Protein AF-X1JRL5-F1 (afdb_monomer_lite)

pLDDT: mean 86.14, std 8.58, range [45.34, 95.75]

Sequence (185 aa):
MMKELGIQGRIKHKYITTTNSKHNNKIYSNLVKDKEPTGINQIWCSDITYIRILNGFVYLSAIIDIYSRKIVGYAIGKTLSPKEIYQSLGKGKTWFFKWLKRYKLDGEDWANNHSCKPYKSPKRIDKIMEQTVIETRKYLEKKLYSQIGALAISYDLNKQGIISPPISTINKILRRNNLMHKRTK

Radius of gyration: 34.03 Å; chains: 1; bounding box: 88×36×94 Å

Organism: NCBI:txid412755

Foldseek 3Di:
DCVVVVHDDDDDDDDDPPDDPPDPDDDDDPPCPPPDDPDWPPDKDWDWDWDADPVGIKIKIFIATPVVRDTPDIDIGPDPDCVRVCVVVVHDPVVVVVLVVLCVPVPPCSPPDDDPDPPDDPPDDDPVLLVLLVVLLVVQVVDPPGDRALVSSCVVCVVVVHHRDDSVVSVVSCVVVVVDDDPDD

InterPro domains:
  IPR001584 Integrase, catalytic core [PF00665] (40-89)
  IPR009057 Homedomain-like superfamily [SSF46689] (69-177)
  IPR012337 Ribonuclease H-like superfamily [SSF53098] (35-94)
  IPR036397 Ribonuclease H superfamily [G3DSA:3.30.420.10] (34-116)
  IPR050900 Transposase IS3/IS150/IS904 [PTHR46889] (1-89)

Secondary structure (DSSP, 8-state):
-TTTTT---------------S--SPPPP-TTTT----STTS-EEEEEEEEEETTEEEEEEEEEETTT--EEEEEEESSS-THHHHHHTT--HHHHHHHHHHHHHHGGGGGSPPP-S-S--TTPPPHHHHHHHHHHHHHHHHSTT---SHHHHHHHHHHTT--PPPHHHHHHHHHHTT-PPPPP-

Structure (mmCIF, N/CA/C/O backbone):
data_AF-X1JRL5-F1
#
_entry.id   AF-X1JRL5-F1
#
loop_
_atom_site.group_PDB
_atom_site.id
_atom_site.type_symbol
_atom_site.label_atom_id
_atom_site.label_alt_id
_atom_site.label_comp_id
_atom_site.label_asym_id
_atom_site.label_entity_id
_atom_site.label_seq_id
_atom_site.pdbx_PDB_ins_code
_atom_site.Cartn_x
_atom_site.Cartn_y
_atom_site.Cartn_z
_atom_site.occupancy
_atom_site.B_iso_or_equiv
_atom_site.auth_seq_id
_atom_site.auth_comp_id
_atom_site.auth_asym_id
_atom_site.auth_atom_id
_atom_site.pdbx_PDB_model_num
ATOM 1 N N . MET A 1 1 ? 50.252 -10.340 -52.888 1.00 57.25 1 MET A N 1
ATOM 2 C CA . MET A 1 1 ? 51.036 -10.509 -51.640 1.00 57.25 1 MET A CA 1
ATOM 3 C C . MET A 1 1 ? 50.210 -10.927 -50.409 1.00 57.25 1 MET A C 1
ATOM 5 O O . MET A 1 1 ? 50.270 -12.096 -50.076 1.00 57.25 1 MET A O 1
ATOM 9 N N . MET A 1 2 ? 49.394 -10.090 -49.735 1.00 66.50 2 MET A N 1
ATOM 10 C CA . MET A 1 2 ? 48.675 -10.537 -48.503 1.00 66.50 2 MET A CA 1
ATOM 11 C C . MET A 1 2 ? 47.591 -11.613 -48.738 1.00 66.50 2 MET A C 1
ATOM 13 O O . MET A 1 2 ? 47.443 -12.527 -47.933 1.00 66.50 2 MET A O 1
ATOM 17 N N . LYS A 1 3 ? 46.861 -11.530 -49.860 1.00 64.62 3 LYS A N 1
ATOM 18 C CA . LYS A 1 3 ? 45.803 -12.488 -50.235 1.00 64.62 3 LYS A CA 1
ATOM 19 C C . LYS A 1 3 ? 46.360 -13.842 -50.709 1.00 64.62 3 LYS A C 1
ATOM 21 O O . LYS A 1 3 ? 45.729 -14.862 -50.485 1.00 64.62 3 LYS A O 1
ATOM 26 N N . GLU A 1 4 ? 47.548 -13.841 -51.318 1.00 74.31 4 GLU A N 1
ATOM 27 C CA . GLU A 1 4 ? 48.271 -15.049 -51.762 1.00 74.31 4 GLU A CA 1
ATOM 28 C C . GLU A 1 4 ? 48.954 -15.783 -50.604 1.00 74.31 4 GLU A C 1
ATOM 30 O O . GLU A 1 4 ? 49.074 -16.999 -50.641 1.00 74.31 4 GLU A O 1
ATOM 35 N N . LEU A 1 5 ? 49.355 -15.060 -49.552 1.00 77.62 5 LEU A N 1
ATOM 36 C CA . LEU A 1 5 ? 49.945 -15.631 -48.336 1.00 77.62 5 LEU A CA 1
ATOM 37 C C . LEU A 1 5 ? 48.893 -16.158 -47.336 1.00 77.62 5 LEU A C 1
ATOM 39 O O . LEU A 1 5 ? 49.255 -16.606 -46.253 1.00 77.62 5 LEU A O 1
ATOM 43 N N . GLY A 1 6 ? 47.594 -16.078 -47.659 1.00 80.12 6 GLY A N 1
ATOM 44 C CA . GLY A 1 6 ? 46.505 -16.560 -46.796 1.00 80.12 6 GLY A CA 1
ATOM 45 C C . GLY A 1 6 ? 46.289 -15.754 -45.506 1.00 80.12 6 GLY A C 1
ATOM 46 O O . GLY A 1 6 ? 45.623 -16.229 -44.588 1.00 80.12 6 GLY A O 1
ATOM 47 N N . ILE A 1 7 ? 46.837 -14.538 -45.406 1.00 79.94 7 ILE A N 1
ATOM 48 C CA . ILE A 1 7 ? 46.806 -13.738 -44.174 1.00 79.94 7 ILE A CA 1
ATOM 49 C C . ILE A 1 7 ? 45.595 -12.795 -44.202 1.00 79.94 7 ILE A C 1
ATOM 51 O O . ILE A 1 7 ? 45.516 -11.891 -45.033 1.00 79.94 7 ILE A O 1
ATOM 55 N N . GLN A 1 8 ? 44.657 -12.975 -43.266 1.00 79.00 8 GLN A N 1
ATOM 56 C CA . GLN A 1 8 ? 43.536 -12.054 -43.036 1.00 79.00 8 GLN A CA 1
ATOM 57 C C . GLN A 1 8 ? 43.759 -11.193 -41.788 1.00 79.00 8 GLN A C 1
ATOM 59 O O . GLN A 1 8 ? 44.153 -11.678 -40.727 1.00 79.00 8 GLN A O 1
ATOM 64 N N . GLY A 1 9 ? 43.445 -9.901 -41.902 1.00 74.88 9 GLY A N 1
ATOM 65 C CA . GLY A 1 9 ? 43.431 -8.981 -40.770 1.00 74.88 9 GLY A CA 1
ATOM 66 C C . GLY A 1 9 ? 42.307 -9.330 -39.795 1.00 74.88 9 GLY A C 1
ATOM 67 O O . GLY A 1 9 ? 41.128 -9.233 -40.133 1.00 74.88 9 GLY A O 1
ATOM 68 N N . ARG A 1 10 ? 42.656 -9.720 -38.567 1.00 77.94 10 ARG A N 1
ATOM 69 C CA . ARG A 1 10 ? 41.678 -9.982 -37.505 1.00 77.94 10 ARG A CA 1
ATOM 70 C C . ARG A 1 10 ? 41.354 -8.684 -36.772 1.00 77.94 10 ARG A C 1
ATOM 72 O O . ARG A 1 10 ? 42.156 -8.198 -35.977 1.00 77.94 10 ARG A O 1
ATOM 79 N N . ILE A 1 11 ? 40.161 -8.141 -37.000 1.00 78.19 11 ILE A N 1
ATOM 80 C CA . ILE A 1 11 ? 39.657 -6.996 -36.233 1.00 78.19 11 ILE A CA 1
ATOM 81 C C . ILE A 1 11 ? 39.338 -7.483 -34.812 1.00 78.19 11 ILE A C 1
ATOM 83 O O . ILE A 1 11 ? 38.435 -8.292 -34.603 1.00 78.19 11 ILE A O 1
ATOM 87 N N . LYS A 1 12 ? 40.089 -7.012 -33.809 1.00 73.94 12 LYS A N 1
ATOM 88 C CA . LYS A 1 12 ? 39.723 -7.209 -32.399 1.00 73.94 12 LYS A CA 1
ATOM 89 C C . LYS A 1 12 ? 38.638 -6.199 -32.030 1.00 73.94 12 LYS A C 1
ATOM 91 O O . LYS A 1 12 ? 38.926 -5.019 -31.849 1.00 73.94 12 LYS A O 1
ATOM 96 N N . HIS A 1 13 ? 37.401 -6.662 -31.873 1.00 73.00 13 HIS A N 1
ATOM 97 C CA . HIS A 1 13 ? 36.353 -5.850 -31.261 1.00 73.00 13 HIS A CA 1
ATOM 98 C C . HIS A 1 13 ? 36.663 -5.655 -29.772 1.00 73.00 13 HIS A C 1
ATOM 100 O O . HIS A 1 13 ? 36.783 -6.620 -29.016 1.00 73.00 13 HIS A O 1
ATOM 106 N N . LYS A 1 14 ? 36.811 -4.398 -29.346 1.00 71.50 14 LYS A N 1
ATOM 107 C CA . LYS A 1 14 ? 36.903 -4.049 -27.929 1.00 71.50 14 LYS A CA 1
ATOM 108 C C . LYS A 1 14 ? 35.486 -4.025 -27.361 1.00 71.50 14 LYS A C 1
ATOM 110 O O . LYS A 1 14 ? 34.715 -3.123 -27.673 1.00 71.50 14 LYS A O 1
ATOM 115 N N . TYR A 1 15 ? 35.143 -5.015 -26.546 1.00 71.38 15 TYR A N 1
ATOM 116 C CA . TYR A 1 15 ? 33.883 -5.005 -25.811 1.00 71.38 15 TYR A CA 1
ATOM 117 C C . TYR A 1 15 ? 33.941 -3.923 -24.730 1.00 71.38 15 TYR A C 1
ATOM 119 O O . TYR A 1 15 ? 34.884 -3.869 -23.939 1.00 71.38 15 TYR A O 1
ATOM 127 N N . ILE A 1 16 ? 32.948 -3.035 -24.721 1.00 73.12 16 ILE A N 1
ATOM 128 C CA . ILE A 1 16 ? 32.766 -2.058 -23.649 1.00 73.12 16 ILE A CA 1
ATOM 129 C C . ILE A 1 16 ? 31.996 -2.765 -22.539 1.00 73.12 16 ILE A C 1
ATOM 131 O O . ILE A 1 16 ? 30.853 -3.172 -22.738 1.00 73.12 16 ILE A O 1
ATOM 135 N N . THR A 1 17 ? 32.614 -2.914 -21.370 1.00 69.31 17 THR A N 1
ATOM 136 C CA . THR A 1 17 ? 31.925 -3.424 -20.184 1.00 69.31 17 THR A CA 1
ATOM 137 C C . THR A 1 17 ? 30.957 -2.355 -19.688 1.00 69.31 17 THR A C 1
ATOM 139 O O . THR A 1 17 ? 31.354 -1.407 -19.017 1.00 69.31 17 THR A O 1
ATOM 142 N N . THR A 1 18 ? 29.681 -2.491 -20.035 1.00 66.50 18 THR A N 1
ATOM 143 C CA . THR A 1 18 ? 28.613 -1.578 -19.597 1.00 66.50 18 THR A CA 1
ATOM 144 C C . THR A 1 18 ? 28.177 -1.821 -18.150 1.00 66.50 18 THR A C 1
ATOM 146 O O . THR A 1 18 ? 27.526 -0.968 -17.552 1.00 66.50 18 THR A O 1
ATOM 149 N N . THR A 1 19 ? 28.537 -2.969 -17.570 1.00 66.88 19 THR A N 1
ATOM 150 C CA . THR A 1 19 ? 28.071 -3.402 -16.247 1.00 66.88 19 THR A CA 1
ATOM 151 C C . THR A 1 19 ? 29.142 -3.182 -15.185 1.00 66.88 19 THR A C 1
ATOM 153 O O . THR A 1 19 ? 30.155 -3.879 -15.156 1.00 66.88 19 THR A O 1
ATOM 156 N N . ASN A 1 20 ? 28.902 -2.246 -14.263 1.00 75.12 20 ASN A N 1
ATOM 157 C CA . ASN A 1 20 ? 29.712 -2.114 -13.054 1.00 75.12 20 ASN A CA 1
ATOM 158 C C . ASN A 1 20 ? 29.176 -3.053 -11.961 1.00 75.12 20 ASN A C 1
ATOM 160 O O . ASN A 1 20 ? 28.302 -2.672 -11.188 1.00 75.12 20 ASN A O 1
ATOM 164 N N . SER A 1 21 ? 29.703 -4.276 -11.896 1.00 74.38 21 SER A N 1
ATOM 165 C CA . SER A 1 21 ? 29.361 -5.256 -10.855 1.00 74.38 21 SER A CA 1
ATOM 166 C C . SER A 1 21 ? 29.964 -4.930 -9.480 1.00 74.38 21 SER A C 1
ATOM 168 O O . SER A 1 21 ? 29.502 -5.455 -8.471 1.00 74.38 21 SER A O 1
ATOM 170 N N . LYS A 1 22 ? 30.960 -4.035 -9.410 1.00 79.81 22 LYS A N 1
ATOM 171 C CA . LYS A 1 22 ? 31.576 -3.549 -8.165 1.00 79.81 22 LYS A CA 1
ATOM 172 C C . LYS A 1 22 ? 30.916 -2.241 -7.715 1.00 79.81 22 LYS A C 1
ATOM 174 O O . LYS A 1 22 ? 31.563 -1.198 -7.637 1.00 79.81 22 LYS A O 1
ATOM 179 N N . HIS A 1 23 ? 29.616 -2.284 -7.438 1.00 84.31 23 HIS A N 1
ATOM 180 C CA . HIS A 1 23 ? 28.874 -1.143 -6.897 1.00 84.31 23 HIS A CA 1
ATOM 181 C C . HIS A 1 23 ? 28.425 -1.398 -5.454 1.00 84.31 23 HIS A C 1
ATOM 183 O O . HIS A 1 23 ? 28.144 -2.533 -5.080 1.00 84.31 23 HIS A O 1
ATOM 189 N N . ASN A 1 24 ? 28.248 -0.337 -4.665 1.00 84.75 24 ASN A N 1
ATOM 190 C CA . ASN A 1 24 ? 27.720 -0.445 -3.298 1.00 84.75 24 ASN A CA 1
ATOM 191 C C . ASN A 1 24 ? 26.175 -0.458 -3.236 1.00 84.75 24 ASN A C 1
ATOM 193 O O . ASN A 1 24 ? 25.581 -0.280 -2.176 1.00 84.75 24 ASN A O 1
ATOM 197 N N . ASN A 1 25 ? 25.497 -0.607 -4.382 1.00 81.81 25 ASN A N 1
ATOM 198 C CA . ASN A 1 25 ? 24.038 -0.676 -4.425 1.00 81.81 25 ASN A CA 1
ATOM 199 C C . ASN A 1 25 ? 23.539 -2.037 -3.922 1.00 81.81 25 ASN A C 1
ATOM 201 O O . ASN A 1 25 ? 24.201 -3.059 -4.105 1.00 81.81 25 ASN A O 1
ATOM 205 N N . LYS A 1 26 ? 22.328 -2.050 -3.351 1.00 79.88 26 LYS A N 1
ATOM 206 C CA . LYS A 1 26 ? 21.645 -3.273 -2.912 1.00 79.88 26 LYS A CA 1
ATOM 207 C C . LYS A 1 26 ? 21.527 -4.263 -4.076 1.00 79.88 26 LYS A C 1
ATOM 209 O O . LYS A 1 26 ? 20.925 -3.945 -5.100 1.00 79.88 26 LYS A O 1
ATOM 214 N N . ILE A 1 27 ? 22.083 -5.457 -3.890 1.00 81.25 27 ILE A N 1
ATOM 215 C CA . ILE A 1 27 ? 21.938 -6.580 -4.817 1.00 81.25 27 ILE A CA 1
ATOM 216 C C . ILE A 1 27 ? 20.629 -7.291 -4.468 1.00 81.25 27 ILE A C 1
ATOM 218 O O . ILE A 1 27 ? 20.424 -7.694 -3.324 1.00 81.25 27 ILE A O 1
ATOM 222 N N . TYR A 1 28 ? 19.729 -7.403 -5.441 1.00 79.06 28 TYR A N 1
ATOM 223 C CA . TYR A 1 28 ? 18.463 -8.117 -5.285 1.00 79.06 28 TYR A CA 1
ATOM 224 C C . TYR A 1 28 ? 18.640 -9.574 -5.713 1.00 79.06 28 TYR A C 1
ATOM 226 O O . TYR A 1 28 ? 19.324 -9.854 -6.698 1.00 79.06 28 TYR A O 1
ATOM 234 N N . SER A 1 29 ? 18.032 -10.501 -4.973 1.00 83.00 29 SER A N 1
ATOM 235 C CA . SER A 1 29 ? 18.004 -11.911 -5.354 1.00 83.00 29 SER A CA 1
ATOM 236 C C . SER A 1 29 ? 17.226 -12.090 -6.659 1.00 83.00 29 SER A C 1
ATOM 238 O O . SER A 1 29 ? 16.1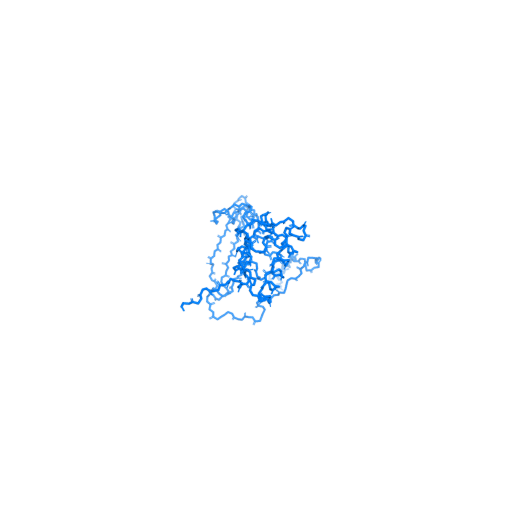86 -11.469 -6.876 1.00 83.00 29 SER A O 1
ATOM 240 N N . ASN A 1 30 ? 17.730 -12.951 -7.545 1.00 85.25 30 ASN A N 1
ATOM 241 C CA . ASN A 1 30 ? 17.003 -13.324 -8.752 1.00 85.25 30 ASN A CA 1
ATOM 242 C C . ASN A 1 30 ? 15.877 -14.306 -8.383 1.00 85.25 30 ASN A C 1
ATOM 244 O O . ASN A 1 30 ? 16.109 -15.509 -8.286 1.00 85.25 30 ASN A O 1
ATOM 248 N N . LEU A 1 31 ? 14.664 -13.782 -8.197 1.00 83.62 31 LEU A N 1
ATOM 249 C CA . LEU A 1 31 ? 13.469 -14.544 -7.800 1.00 83.62 31 LEU A CA 1
ATOM 250 C C . LEU A 1 31 ? 12.977 -15.551 -8.855 1.00 83.62 31 LEU A C 1
ATOM 252 O O . LEU A 1 31 ? 12.091 -16.360 -8.570 1.00 83.62 31 LEU A O 1
ATOM 256 N N . VAL A 1 32 ? 13.512 -15.477 -10.074 1.00 87.19 32 VAL A N 1
ATOM 257 C CA . VAL A 1 32 ? 13.125 -16.310 -11.221 1.00 87.19 32 VAL A CA 1
ATOM 258 C C . VAL A 1 32 ? 14.227 -17.273 -11.658 1.00 87.19 32 VAL A C 1
ATOM 260 O O . VAL A 1 32 ? 14.054 -17.970 -12.649 1.00 87.19 32 VAL A O 1
ATOM 263 N N . LYS A 1 33 ? 15.339 -17.361 -10.914 1.00 85.31 33 LYS A N 1
ATOM 264 C CA . LYS A 1 33 ? 16.493 -18.198 -11.280 1.00 85.31 33 LYS A CA 1
ATOM 265 C C . LYS A 1 33 ? 16.132 -19.674 -11.498 1.00 85.31 33 LYS A C 1
ATOM 267 O O . LYS A 1 33 ? 16.597 -20.255 -12.468 1.00 85.31 33 LYS A O 1
ATOM 272 N N . ASP A 1 34 ? 15.294 -20.230 -10.625 1.00 88.25 34 ASP A N 1
ATOM 273 C CA . ASP A 1 34 ? 14.937 -21.656 -10.617 1.00 88.25 34 ASP A CA 1
ATOM 274 C C . ASP A 1 34 ? 13.476 -21.892 -11.051 1.00 88.25 34 ASP A C 1
ATOM 276 O O . ASP A 1 34 ? 12.876 -22.917 -10.735 1.00 88.25 34 ASP A O 1
ATOM 280 N N . LYS A 1 35 ? 12.865 -20.912 -11.733 1.00 86.88 35 LYS A N 1
ATOM 281 C CA . LYS A 1 35 ? 11.472 -20.983 -12.193 1.00 86.88 35 LYS A CA 1
ATOM 282 C C . LYS A 1 35 ? 11.435 -21.111 -13.710 1.00 86.88 35 LYS A C 1
ATOM 284 O O . LYS A 1 35 ? 11.780 -20.168 -14.417 1.00 86.88 35 LYS A O 1
ATOM 289 N N . GLU A 1 36 ? 10.943 -22.242 -14.201 1.00 89.38 36 GLU A N 1
ATOM 290 C CA . GLU A 1 36 ? 10.622 -22.407 -15.617 1.00 89.38 36 GLU A CA 1
ATOM 291 C C . GLU A 1 36 ? 9.164 -21.999 -15.873 1.00 89.38 36 GLU A C 1
ATOM 293 O O . GLU A 1 36 ? 8.256 -22.513 -15.211 1.00 89.38 36 GLU A O 1
ATOM 298 N N . PRO A 1 37 ? 8.903 -21.056 -16.795 1.00 90.25 37 PRO A N 1
ATOM 299 C CA . PRO A 1 37 ? 7.539 -20.693 -17.135 1.00 90.25 37 PRO A CA 1
ATOM 300 C C . PRO A 1 37 ? 6.869 -21.837 -17.901 1.00 90.25 37 PRO A C 1
ATOM 302 O O . PRO A 1 37 ? 7.386 -22.326 -18.902 1.00 90.25 37 PRO A O 1
ATOM 305 N N . THR A 1 38 ? 5.685 -22.229 -17.446 1.00 95.38 38 THR A N 1
ATOM 306 C CA . THR A 1 38 ? 4.837 -23.277 -18.035 1.00 95.38 38 THR A CA 1
ATOM 307 C C . THR A 1 38 ? 3.748 -22.714 -18.948 1.00 95.38 38 THR A C 1
ATOM 309 O O . THR A 1 38 ? 3.037 -23.470 -19.605 1.00 95.38 38 THR A O 1
ATOM 312 N N . GLY A 1 39 ? 3.597 -21.388 -19.003 1.00 94.62 39 GLY A N 1
ATOM 313 C CA . GLY A 1 39 ? 2.599 -20.731 -19.836 1.00 94.62 39 GLY A CA 1
ATOM 314 C C . GLY A 1 39 ? 2.824 -19.231 -20.000 1.00 94.62 39 GLY A C 1
ATOM 315 O O . GLY A 1 39 ? 3.717 -18.634 -19.396 1.00 94.62 39 GLY A O 1
ATOM 316 N N . ILE A 1 40 ? 1.981 -18.619 -20.834 1.00 94.88 40 ILE A N 1
ATOM 317 C CA . ILE A 1 40 ? 1.996 -17.175 -21.097 1.00 94.88 40 ILE A CA 1
ATOM 318 C C . ILE A 1 40 ? 1.686 -16.366 -19.832 1.00 94.88 40 ILE A C 1
ATOM 320 O O . ILE A 1 40 ? 0.912 -16.801 -18.980 1.00 94.88 40 ILE A O 1
ATOM 324 N N . ASN A 1 41 ? 2.231 -15.151 -19.747 1.00 91.75 41 ASN A N 1
ATOM 325 C CA . ASN A 1 41 ? 1.943 -14.173 -18.689 1.00 91.75 41 ASN A CA 1
ATOM 326 C C . ASN A 1 41 ? 2.358 -14.586 -17.268 1.00 91.75 41 ASN A C 1
ATOM 328 O O . ASN A 1 41 ? 1.813 -14.073 -16.293 1.00 91.75 41 ASN A O 1
ATOM 332 N N . GLN A 1 42 ? 3.333 -15.486 -17.137 1.00 90.38 42 GLN A N 1
ATOM 333 C CA . GLN A 1 42 ? 3.867 -15.896 -15.834 1.00 90.38 42 GLN A CA 1
ATOM 334 C C . GLN A 1 42 ? 5.120 -15.114 -15.439 1.00 90.38 42 GLN A C 1
ATOM 336 O O . GLN A 1 42 ? 5.273 -14.714 -14.286 1.00 90.38 42 GLN A O 1
ATOM 341 N N . ILE A 1 43 ? 6.028 -14.903 -16.394 1.00 91.00 43 ILE A N 1
ATOM 342 C CA . ILE A 1 43 ? 7.298 -14.212 -16.172 1.00 91.00 43 ILE A CA 1
ATOM 343 C C . ILE A 1 43 ? 7.491 -13.198 -17.291 1.00 91.00 43 ILE A C 1
ATOM 345 O O . ILE A 1 43 ? 7.569 -13.554 -18.469 1.00 91.00 43 ILE A O 1
ATOM 349 N N . TRP A 1 44 ? 7.620 -11.933 -16.907 1.00 92.69 44 TRP A N 1
ATOM 350 C CA . TRP A 1 44 ? 7.928 -10.842 -17.820 1.00 92.69 44 TRP A CA 1
ATOM 351 C C . TRP A 1 44 ? 9.340 -10.321 -17.580 1.00 92.69 44 TRP A C 1
ATOM 353 O O . TRP A 1 44 ? 9.782 -10.179 -16.441 1.00 92.69 44 TRP A O 1
ATOM 363 N N . CYS A 1 45 ? 10.036 -10.007 -18.666 1.00 90.56 45 CYS A N 1
ATOM 364 C CA . CYS A 1 45 ? 11.338 -9.360 -18.643 1.00 90.56 45 CYS A CA 1
ATOM 365 C C . CYS A 1 45 ? 11.231 -7.988 -19.303 1.00 90.56 45 CYS A C 1
ATOM 367 O O . CYS A 1 45 ? 10.622 -7.851 -20.363 1.00 90.56 45 CYS A O 1
ATOM 369 N N . SER A 1 46 ? 11.811 -6.972 -18.673 1.00 91.06 46 SER A N 1
ATOM 370 C CA . SER A 1 46 ? 11.936 -5.645 -19.268 1.00 91.06 46 SER A CA 1
ATOM 371 C C . SER A 1 46 ? 13.284 -5.512 -19.962 1.00 91.06 46 SER A C 1
ATOM 373 O O . SER A 1 46 ? 14.310 -5.749 -19.323 1.00 91.06 46 SER A O 1
ATOM 375 N N . ASP A 1 47 ? 13.285 -5.057 -21.209 1.00 89.25 47 ASP A N 1
ATOM 376 C CA . ASP A 1 47 ? 14.500 -4.714 -21.944 1.00 89.25 47 ASP A CA 1
ATOM 377 C C . ASP A 1 47 ? 14.456 -3.257 -22.422 1.00 89.25 47 ASP A C 1
ATOM 379 O O . ASP A 1 47 ? 13.381 -2.713 -22.697 1.00 89.25 47 ASP A O 1
ATOM 383 N N . ILE A 1 48 ? 15.624 -2.615 -22.492 1.00 88.31 48 ILE A N 1
ATOM 384 C CA . ILE A 1 48 ? 15.768 -1.244 -22.993 1.00 88.31 48 ILE A CA 1
ATOM 385 C C . ILE A 1 48 ? 16.836 -1.236 -24.078 1.00 88.31 48 ILE A C 1
ATOM 387 O O . ILE A 1 48 ? 18.006 -1.515 -23.818 1.00 88.31 48 ILE A O 1
ATOM 391 N N . THR A 1 49 ? 16.439 -0.835 -25.282 1.00 90.19 49 THR A N 1
ATOM 392 C CA . THR A 1 49 ? 17.331 -0.722 -26.436 1.00 90.19 49 THR A CA 1
ATOM 393 C C . THR A 1 49 ? 17.250 0.659 -27.082 1.00 90.19 49 THR A C 1
ATOM 395 O O . THR A 1 49 ? 16.354 1.455 -26.798 1.00 90.19 49 THR A O 1
ATOM 398 N N . TYR A 1 50 ? 18.210 0.962 -27.950 1.00 91.44 50 TYR A N 1
ATOM 399 C CA . TYR A 1 50 ? 18.375 2.259 -28.596 1.00 91.44 50 TYR A CA 1
ATOM 400 C C . TYR A 1 50 ? 18.113 2.100 -30.090 1.00 91.44 50 TYR A C 1
ATOM 402 O O . TYR A 1 50 ? 18.803 1.341 -30.770 1.00 91.44 50 TYR A O 1
ATOM 410 N N . ILE A 1 51 ? 17.146 2.841 -30.619 1.00 92.31 51 ILE A N 1
ATOM 411 C CA . ILE A 1 51 ? 16.854 2.882 -32.051 1.00 92.31 51 ILE A CA 1
ATOM 412 C C . ILE A 1 51 ? 17.522 4.123 -32.628 1.00 92.31 51 ILE A C 1
ATOM 414 O O . ILE A 1 51 ? 17.254 5.249 -32.202 1.00 92.31 51 ILE A O 1
ATOM 418 N N . ARG A 1 52 ? 18.405 3.913 -33.603 1.00 92.69 52 ARG A N 1
ATOM 419 C CA . ARG A 1 52 ? 19.091 4.992 -34.314 1.00 92.69 52 ARG A CA 1
ATOM 420 C C . ARG A 1 52 ? 18.127 5.656 -35.290 1.00 92.69 52 ARG A C 1
ATOM 422 O O . ARG A 1 52 ? 17.519 4.980 -36.114 1.00 92.69 52 ARG A O 1
ATOM 429 N N . ILE A 1 53 ? 18.009 6.973 -35.196 1.00 94.12 53 ILE A N 1
ATOM 430 C CA . ILE A 1 53 ? 17.256 7.818 -36.126 1.00 94.12 53 ILE A CA 1
ATOM 431 C C . ILE A 1 53 ? 18.219 8.798 -36.801 1.00 94.12 53 ILE A C 1
ATOM 433 O O . ILE A 1 53 ? 19.353 8.966 -36.355 1.00 94.12 53 ILE A O 1
ATOM 437 N N . LEU A 1 54 ? 17.770 9.473 -37.862 1.00 93.62 54 LEU A N 1
ATOM 438 C CA . LEU A 1 54 ? 18.611 10.406 -38.628 1.00 93.62 54 LEU A CA 1
ATOM 439 C C . LEU A 1 54 ? 19.294 11.459 -37.737 1.00 93.62 54 LEU A C 1
ATOM 441 O O . LEU A 1 54 ? 20.481 11.723 -37.889 1.00 93.62 54 LEU A O 1
ATOM 445 N N . ASN A 1 55 ? 18.563 11.987 -36.750 1.00 90.94 55 ASN A N 1
ATOM 446 C CA . ASN A 1 55 ? 19.019 13.087 -35.895 1.00 90.94 55 ASN A CA 1
ATOM 447 C C . ASN A 1 55 ? 19.393 12.638 -34.469 1.00 90.94 55 ASN A C 1
ATOM 449 O O . ASN A 1 55 ? 19.310 13.434 -33.535 1.00 90.94 55 ASN A O 1
ATOM 453 N N . GLY A 1 56 ? 19.753 11.364 -34.266 1.00 90.44 56 GLY A N 1
ATOM 454 C CA . GLY A 1 56 ? 20.166 10.851 -32.955 1.00 90.44 56 GLY A CA 1
ATOM 455 C C . GLY A 1 56 ? 19.631 9.455 -32.646 1.00 90.44 56 GLY A C 1
ATOM 456 O O . GLY A 1 56 ? 19.678 8.558 -33.483 1.00 90.44 56 GLY A O 1
ATOM 457 N N . PHE A 1 57 ? 19.137 9.256 -31.424 1.00 91.75 57 PHE A N 1
ATOM 458 C CA . PHE A 1 57 ? 18.604 7.974 -30.966 1.00 91.75 57 PHE A CA 1
ATOM 459 C C . PHE A 1 57 ? 17.345 8.176 -30.126 1.00 91.75 57 PHE A C 1
ATOM 461 O O . PHE A 1 57 ? 17.198 9.189 -29.440 1.00 91.75 57 PHE A O 1
ATOM 468 N N . VAL A 1 58 ? 16.460 7.187 -30.165 1.00 92.44 58 VAL A N 1
ATOM 469 C CA . VAL A 1 58 ? 15.334 7.048 -29.236 1.00 92.44 58 VAL A CA 1
ATOM 470 C C . VAL A 1 58 ? 15.487 5.756 -28.447 1.00 92.44 58 VAL A C 1
ATOM 472 O O . VAL A 1 58 ? 16.129 4.808 -28.895 1.00 92.44 58 VAL A O 1
ATOM 475 N N . TYR A 1 59 ? 14.901 5.722 -27.264 1.00 90.75 59 TYR A N 1
ATOM 476 C CA . TYR A 1 59 ? 14.928 4.595 -26.350 1.00 90.75 59 TYR A CA 1
ATOM 477 C C . TYR A 1 59 ? 13.641 3.798 -26.511 1.00 90.75 59 TYR A C 1
ATOM 479 O O . TYR A 1 59 ? 12.557 4.345 -26.333 1.00 90.75 59 TYR A O 1
ATOM 487 N N . LEU A 1 60 ? 13.756 2.516 -26.832 1.00 90.00 60 LEU A N 1
ATOM 488 C CA . LEU A 1 60 ? 12.652 1.568 -26.801 1.00 90.00 60 LEU A CA 1
ATOM 489 C C . LEU A 1 60 ? 12.730 0.802 -25.484 1.00 90.00 60 LEU A C 1
ATOM 491 O O . LEU A 1 60 ? 13.701 0.093 -25.242 1.00 90.00 60 LEU A O 1
ATOM 495 N N . SER A 1 61 ? 11.703 0.937 -24.653 1.00 90.50 61 SER A N 1
ATOM 496 C CA . SER A 1 61 ? 11.503 0.104 -23.467 1.00 90.50 61 SER A CA 1
ATOM 497 C C . SER A 1 61 ? 10.429 -0.926 -23.786 1.00 90.50 61 SER A C 1
ATOM 499 O O . SER A 1 61 ? 9.306 -0.540 -24.108 1.00 90.50 61 SER A O 1
ATOM 501 N N . ALA A 1 62 ? 10.754 -2.212 -23.715 1.00 91.00 62 ALA A N 1
ATOM 502 C CA . ALA A 1 62 ? 9.844 -3.304 -24.043 1.00 91.00 62 ALA A CA 1
ATOM 503 C C . ALA A 1 62 ? 9.652 -4.231 -22.840 1.00 91.00 62 ALA A C 1
ATOM 505 O O . ALA A 1 62 ? 10.589 -4.505 -22.093 1.00 91.00 62 ALA A O 1
ATOM 506 N N . ILE A 1 63 ? 8.430 -4.728 -22.672 1.00 92.12 63 ILE A N 1
ATOM 507 C CA . ILE A 1 63 ? 8.091 -5.808 -21.748 1.00 92.12 63 ILE A CA 1
ATOM 508 C C . ILE A 1 63 ? 7.862 -7.050 -22.600 1.00 92.12 63 ILE A C 1
ATOM 510 O O . ILE A 1 63 ? 6.994 -7.058 -23.475 1.00 92.12 63 ILE A O 1
ATOM 514 N N . ILE A 1 64 ? 8.657 -8.082 -22.353 1.00 93.12 64 ILE A N 1
ATOM 515 C CA . ILE A 1 64 ? 8.679 -9.327 -23.113 1.00 93.12 64 ILE A CA 1
ATOM 516 C C . ILE A 1 64 ? 8.171 -10.447 -22.211 1.00 93.12 64 ILE A C 1
ATOM 518 O O . ILE A 1 64 ? 8.670 -10.626 -21.099 1.00 93.12 64 ILE A O 1
ATOM 522 N N . ASP A 1 65 ? 7.209 -11.224 -22.699 1.00 93.88 65 ASP A N 1
ATOM 523 C CA . ASP A 1 65 ? 6.795 -12.463 -22.043 1.00 93.88 65 ASP A CA 1
ATOM 524 C C . ASP A 1 65 ? 7.837 -13.555 -22.300 1.00 93.88 65 ASP A C 1
ATOM 526 O O . ASP A 1 65 ? 8.137 -13.877 -23.453 1.00 93.88 65 ASP A O 1
ATOM 530 N N . ILE A 1 66 ? 8.421 -14.113 -21.235 1.00 93.38 66 ILE A N 1
ATOM 531 C CA . ILE A 1 66 ? 9.529 -15.070 -21.366 1.00 93.38 66 ILE A CA 1
ATOM 532 C C . ILE A 1 66 ? 9.076 -16.356 -22.063 1.00 93.38 66 ILE A C 1
ATOM 534 O O . ILE A 1 66 ? 9.847 -16.893 -22.857 1.00 93.38 66 ILE A O 1
ATOM 538 N N . TYR A 1 67 ? 7.841 -16.805 -21.819 1.00 93.88 67 TYR A N 1
ATOM 539 C CA . TYR A 1 67 ? 7.301 -18.029 -22.411 1.00 93.88 67 TYR A CA 1
ATOM 540 C C . TYR A 1 67 ? 7.030 -17.873 -23.912 1.00 93.88 67 TYR A C 1
ATOM 542 O O . TYR A 1 67 ? 7.602 -18.589 -24.729 1.00 93.88 67 TYR A O 1
ATOM 550 N N . SER A 1 68 ? 6.190 -16.908 -24.305 1.00 94.69 68 SER A N 1
ATOM 551 C CA . SER A 1 68 ? 5.813 -16.732 -25.717 1.00 94.69 68 SER A CA 1
ATOM 552 C C . SER A 1 68 ? 6.843 -15.986 -26.564 1.00 94.69 68 SER A C 1
ATOM 554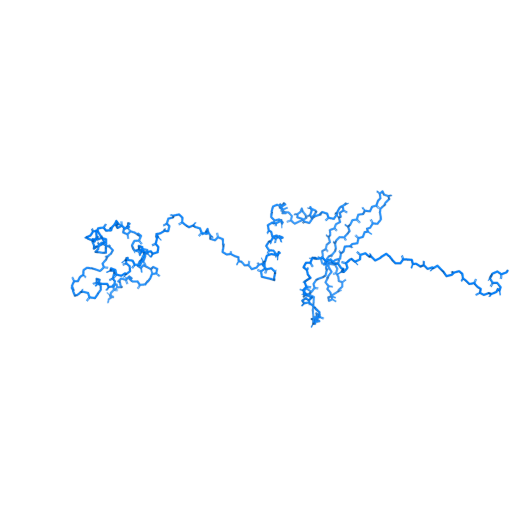 O O . SER A 1 68 ? 6.709 -15.962 -27.788 1.00 94.69 68 SER A O 1
ATOM 556 N N . ARG A 1 69 ? 7.830 -15.331 -25.936 1.00 93.31 69 ARG A N 1
ATOM 557 C CA . ARG A 1 69 ? 8.793 -14.418 -26.582 1.00 93.31 69 ARG A CA 1
ATOM 558 C C . ARG A 1 69 ? 8.139 -13.228 -27.297 1.00 93.31 69 ARG A C 1
ATOM 560 O O . ARG A 1 69 ? 8.791 -12.566 -28.104 1.00 93.31 69 ARG A O 1
ATOM 567 N N . LYS A 1 70 ? 6.869 -12.932 -27.001 1.00 94.00 70 LYS A N 1
ATOM 568 C CA . LYS A 1 70 ? 6.129 -11.802 -27.576 1.00 94.00 70 LYS A CA 1
ATOM 569 C C . LYS A 1 70 ? 6.272 -10.548 -26.716 1.00 94.00 70 LYS A C 1
ATOM 571 O O . LYS A 1 70 ? 6.415 -10.619 -25.495 1.00 94.00 70 LYS A O 1
ATOM 576 N N . ILE A 1 71 ? 6.198 -9.390 -27.371 1.00 92.31 71 ILE A N 1
ATOM 577 C CA . ILE A 1 71 ? 6.140 -8.088 -26.702 1.00 92.31 71 ILE A CA 1
ATOM 578 C C . ILE A 1 71 ? 4.723 -7.894 -26.158 1.00 92.31 71 ILE A C 1
ATOM 580 O O . ILE A 1 71 ? 3.758 -7.901 -26.920 1.00 92.31 71 ILE A O 1
ATOM 584 N N . VAL A 1 72 ? 4.613 -7.717 -24.844 1.00 92.75 72 VAL A N 1
ATOM 585 C CA . VAL A 1 72 ? 3.342 -7.502 -24.128 1.00 92.75 72 VAL A CA 1
ATOM 586 C C . VAL A 1 72 ? 3.025 -6.011 -23.992 1.00 92.75 72 VAL A C 1
ATOM 588 O O . VAL A 1 72 ? 1.870 -5.614 -23.883 1.00 92.75 72 VAL A O 1
ATOM 591 N N . GLY A 1 73 ? 4.059 -5.171 -24.022 1.00 88.88 73 GLY A N 1
ATOM 592 C CA . GLY A 1 73 ? 3.932 -3.721 -23.998 1.00 88.88 73 GLY A CA 1
ATOM 593 C C . GLY A 1 73 ? 5.250 -3.052 -24.358 1.00 88.88 73 GLY A C 1
ATOM 594 O O . GLY A 1 73 ? 6.320 -3.627 -24.159 1.00 88.88 73 GLY A O 1
ATOM 595 N N . TYR A 1 74 ? 5.180 -1.838 -24.895 1.00 89.69 74 TYR A N 1
ATOM 596 C CA . TYR A 1 74 ? 6.363 -1.055 -25.227 1.00 89.69 74 TYR A CA 1
ATOM 597 C C . TYR A 1 74 ? 6.110 0.446 -25.072 1.00 89.69 74 TYR A C 1
ATOM 599 O O . TYR A 1 74 ? 4.975 0.915 -25.143 1.00 89.69 74 TYR A O 1
ATOM 607 N N . ALA A 1 75 ? 7.186 1.198 -24.870 1.00 87.56 75 ALA A N 1
ATOM 608 C CA . ALA A 1 75 ? 7.199 2.654 -24.874 1.00 87.56 75 ALA A CA 1
ATOM 609 C C . ALA A 1 75 ? 8.440 3.145 -25.626 1.00 87.56 75 ALA A C 1
ATOM 611 O O . ALA A 1 75 ? 9.516 2.558 -25.498 1.00 87.56 75 ALA A O 1
ATOM 612 N N . ILE A 1 76 ? 8.285 4.210 -26.414 1.00 89.31 76 ILE A N 1
ATOM 613 C CA . ILE A 1 76 ? 9.380 4.837 -27.158 1.00 89.31 76 ILE A CA 1
ATOM 614 C C . ILE A 1 76 ? 9.575 6.255 -26.652 1.00 89.31 76 ILE A C 1
ATOM 616 O O . ILE A 1 76 ? 8.610 7.019 -26.580 1.00 89.31 76 ILE A O 1
ATOM 620 N N . GLY A 1 77 ? 10.836 6.594 -26.392 1.00 88.19 77 GLY A N 1
ATOM 621 C CA . GLY A 1 77 ? 11.194 7.841 -25.759 1.00 88.19 77 GLY A CA 1
ATOM 622 C C . GLY A 1 77 ? 12.411 8.552 -26.258 1.00 88.19 77 GLY A C 1
ATOM 623 O O . GLY A 1 77 ? 13.360 7.948 -26.744 1.00 88.19 77 GLY A O 1
ATOM 624 N N . LYS A 1 78 ? 12.437 9.867 -26.056 1.00 88.62 78 LYS A N 1
ATOM 625 C CA . LYS A 1 78 ? 13.656 10.659 -26.310 1.00 88.62 78 LYS A CA 1
ATOM 626 C C . LYS A 1 78 ? 14.664 10.560 -25.163 1.00 88.62 78 LYS A C 1
ATOM 628 O O . LYS A 1 78 ? 15.826 10.907 -25.335 1.00 88.62 78 LYS A O 1
ATOM 633 N N . THR A 1 79 ? 14.226 10.115 -23.986 1.00 86.19 79 THR A N 1
ATOM 634 C CA . THR A 1 79 ? 15.049 10.026 -22.769 1.00 86.19 79 THR A CA 1
ATOM 635 C C . THR A 1 79 ? 14.685 8.771 -21.980 1.00 86.19 79 THR A C 1
ATOM 637 O O . THR A 1 79 ? 13.555 8.310 -22.082 1.00 86.19 79 THR A O 1
ATOM 640 N N . LEU A 1 80 ? 15.570 8.290 -21.099 1.00 83.31 80 LEU A N 1
ATOM 641 C CA . LEU A 1 80 ? 15.268 7.223 -20.121 1.00 83.31 80 LEU A CA 1
ATOM 642 C C . LEU A 1 80 ? 14.288 7.652 -19.005 1.00 83.31 80 LEU A C 1
ATOM 644 O O . LEU A 1 80 ? 14.211 7.036 -17.941 1.00 83.31 80 LEU A O 1
ATOM 648 N N . SER A 1 81 ? 13.582 8.765 -19.195 1.00 84.56 81 SER A N 1
ATOM 649 C CA . SER A 1 81 ? 12.696 9.325 -18.187 1.00 84.56 81 SER A CA 1
ATOM 650 C C . SER A 1 81 ? 11.434 8.472 -18.050 1.00 84.56 81 SER A C 1
ATOM 652 O O . SER A 1 81 ? 10.797 8.162 -19.055 1.00 84.56 81 SER A O 1
ATOM 654 N N . PRO A 1 82 ? 10.950 8.208 -16.823 1.00 84.38 82 PRO A N 1
ATOM 655 C CA . PRO A 1 82 ? 9.678 7.516 -16.615 1.00 84.38 82 PRO A CA 1
ATOM 656 C C . PRO A 1 82 ? 8.459 8.359 -17.028 1.00 84.38 82 PRO A C 1
ATOM 658 O O . PRO A 1 82 ? 7.323 7.931 -16.836 1.00 84.38 82 PRO A O 1
ATOM 661 N N . LYS A 1 83 ? 8.675 9.576 -17.555 1.00 86.75 83 LYS A N 1
ATOM 662 C CA . LYS A 1 83 ? 7.620 10.498 -17.984 1.00 86.75 83 LYS A CA 1
ATOM 663 C C . LYS A 1 83 ? 6.650 9.862 -18.960 1.00 86.75 83 LYS A C 1
ATOM 665 O O . LYS A 1 83 ? 5.444 9.945 -18.760 1.00 86.75 83 LYS A O 1
ATOM 670 N N . GLU A 1 84 ? 7.183 9.213 -19.976 1.00 80.94 84 GLU A N 1
ATOM 671 C CA . GLU A 1 84 ? 6.373 8.604 -21.026 1.00 80.94 84 GLU A CA 1
ATOM 672 C C . GLU A 1 84 ? 5.582 7.405 -20.497 1.00 80.94 84 GLU A C 1
ATOM 674 O O . GLU A 1 84 ? 4.453 7.191 -20.923 1.00 80.94 84 GLU A O 1
ATOM 679 N N . ILE A 1 85 ? 6.115 6.697 -19.493 1.00 81.44 85 ILE A N 1
ATOM 680 C CA . ILE A 1 85 ? 5.453 5.558 -18.847 1.00 81.44 85 ILE A CA 1
ATOM 681 C C . ILE A 1 85 ? 4.195 6.011 -18.106 1.00 81.44 85 ILE A C 1
ATOM 683 O O . ILE A 1 85 ? 3.117 5.467 -18.317 1.00 81.44 85 ILE A O 1
ATOM 687 N N . TYR A 1 86 ? 4.289 7.003 -17.214 1.00 87.38 86 TYR A N 1
ATOM 688 C CA . TYR A 1 86 ? 3.084 7.421 -16.490 1.00 87.38 86 TYR A CA 1
ATOM 689 C C . TYR A 1 86 ? 2.106 8.186 -17.388 1.00 87.38 86 TYR A C 1
ATOM 691 O O . TYR A 1 86 ? 0.902 8.099 -17.160 1.00 87.38 86 TYR A O 1
ATOM 699 N N . GLN A 1 87 ? 2.590 8.881 -18.424 1.00 85.69 87 GLN A N 1
ATOM 700 C CA . GLN A 1 87 ? 1.726 9.534 -19.408 1.00 85.69 87 GLN A CA 1
ATOM 701 C C . GLN A 1 87 ? 0.936 8.524 -20.246 1.00 85.69 87 GLN A C 1
ATOM 703 O O . GLN A 1 87 ? -0.270 8.707 -20.395 1.00 85.69 87 GLN A O 1
ATOM 708 N N . SER A 1 88 ? 1.565 7.445 -20.727 1.00 82.44 88 SER A N 1
ATOM 709 C CA . SER A 1 88 ? 0.866 6.402 -21.493 1.00 82.44 88 SER A CA 1
ATOM 710 C C . SER A 1 88 ? -0.197 5.679 -20.661 1.00 82.44 88 SER A C 1
ATOM 712 O O . SER A 1 88 ? -1.237 5.293 -21.184 1.00 82.44 88 SER A O 1
ATOM 714 N N . LEU A 1 89 ? 0.014 5.572 -19.345 1.00 83.19 89 LEU A N 1
ATOM 715 C CA . LEU A 1 89 ? -0.953 5.011 -18.396 1.00 83.19 89 LEU A CA 1
ATOM 716 C C . LEU A 1 89 ? -2.068 5.993 -17.979 1.00 83.19 89 LEU A C 1
ATOM 718 O O . LEU A 1 89 ? -2.914 5.639 -17.152 1.00 83.19 89 LEU A O 1
ATOM 722 N N . GLY A 1 90 ? -2.051 7.242 -18.460 1.00 89.88 90 GLY A N 1
ATOM 723 C CA . GLY A 1 90 ? -2.978 8.288 -18.012 1.00 89.88 90 GLY A CA 1
ATOM 724 C C . GLY A 1 90 ? -2.828 8.630 -16.522 1.00 89.88 90 GLY A C 1
ATOM 725 O O . GLY A 1 90 ? -3.799 8.993 -15.856 1.00 89.88 90 GLY A O 1
ATOM 726 N N . LYS A 1 91 ? -1.626 8.458 -15.955 1.00 92.00 91 LYS A N 1
ATOM 727 C CA . LYS A 1 91 ? -1.322 8.694 -14.535 1.00 92.00 91 LYS A CA 1
ATOM 728 C C . LYS A 1 91 ? -0.436 9.922 -14.341 1.00 92.00 91 LYS A C 1
ATOM 730 O O . LYS A 1 91 ? 0.363 10.302 -15.188 1.00 92.00 91 LYS A O 1
ATOM 735 N N . GLY A 1 92 ? -0.554 10.542 -13.168 1.00 93.94 92 GLY A N 1
ATOM 736 C CA . GLY A 1 92 ? 0.290 11.670 -12.775 1.00 93.94 92 GLY A CA 1
ATOM 737 C C . GLY A 1 92 ? 1.676 11.245 -12.274 1.00 93.94 92 GLY A C 1
ATOM 738 O O . GLY A 1 92 ? 1.864 10.142 -11.755 1.00 93.94 92 GLY A O 1
ATOM 739 N N . LYS A 1 93 ? 2.639 12.175 -12.324 1.00 92.44 93 LYS A N 1
ATOM 740 C CA . LYS A 1 93 ? 4.001 11.996 -11.783 1.00 92.44 93 LYS A CA 1
ATOM 741 C C . LYS A 1 93 ? 3.993 11.551 -10.311 1.00 92.44 93 LYS A C 1
ATOM 743 O O . LYS A 1 93 ? 4.718 10.635 -9.935 1.00 92.44 93 LYS A O 1
ATOM 748 N N . THR A 1 94 ? 3.167 12.183 -9.475 1.00 94.44 94 THR A N 1
ATOM 749 C CA . THR A 1 94 ? 3.061 11.879 -8.034 1.00 94.44 94 THR A CA 1
ATOM 750 C C . THR A 1 94 ? 2.563 10.461 -7.778 1.00 94.44 94 THR A C 1
ATOM 752 O O . THR A 1 94 ? 3.099 9.775 -6.910 1.00 94.44 94 THR A O 1
ATOM 755 N N . TRP A 1 95 ? 1.588 9.999 -8.563 1.00 93.38 95 TRP A N 1
ATOM 756 C CA . TRP A 1 95 ? 1.087 8.629 -8.508 1.00 93.38 95 TRP A CA 1
ATOM 757 C C . TRP A 1 95 ? 2.214 7.631 -8.796 1.00 93.38 95 TRP A C 1
ATOM 759 O O . TRP A 1 95 ? 2.440 6.727 -7.995 1.00 93.38 95 TRP A O 1
ATOM 769 N N . PHE A 1 96 ? 2.983 7.848 -9.868 1.00 91.00 96 PHE A N 1
ATOM 770 C CA . PHE A 1 96 ? 4.083 6.958 -10.248 1.00 91.00 96 PHE A CA 1
ATOM 771 C C . PHE A 1 96 ? 5.148 6.857 -9.151 1.00 91.00 96 PHE A C 1
ATOM 773 O O . PHE A 1 96 ? 5.486 5.763 -8.706 1.00 91.00 96 PHE A O 1
ATOM 780 N N . PHE A 1 97 ? 5.637 7.995 -8.650 1.00 92.44 97 PHE A N 1
ATOM 781 C CA . PHE A 1 97 ? 6.677 7.989 -7.617 1.00 92.44 97 PHE A CA 1
ATOM 782 C C . PHE A 1 97 ? 6.176 7.489 -6.257 1.00 92.44 97 PHE A C 1
ATOM 784 O O . PHE A 1 97 ? 6.960 6.894 -5.516 1.00 92.44 97 PHE A O 1
ATOM 791 N N . LYS A 1 98 ? 4.886 7.661 -5.934 1.00 90.00 98 LYS A N 1
ATOM 792 C CA . LYS A 1 98 ? 4.270 7.037 -4.753 1.00 90.00 98 LYS A CA 1
ATOM 793 C C . LYS A 1 98 ? 4.387 5.514 -4.830 1.00 90.00 98 LYS A C 1
ATOM 795 O O . LYS A 1 98 ? 4.851 4.895 -3.875 1.00 90.00 98 LYS A O 1
ATOM 800 N N . TRP A 1 99 ? 4.000 4.923 -5.957 1.00 88.00 99 TRP A N 1
ATOM 801 C CA . TRP A 1 99 ? 4.061 3.473 -6.150 1.00 88.00 99 TRP A CA 1
ATOM 802 C C . TRP A 1 99 ? 5.493 2.953 -6.274 1.00 88.00 99 TRP A C 1
ATOM 804 O O . TRP A 1 99 ? 5.819 1.941 -5.663 1.00 88.00 99 TRP A O 1
ATOM 814 N N . LEU A 1 100 ? 6.384 3.691 -6.940 1.00 89.12 100 LEU A N 1
ATOM 815 C CA . LEU A 1 100 ? 7.806 3.348 -6.997 1.00 89.12 100 LEU A CA 1
ATOM 816 C C . LEU A 1 100 ? 8.455 3.346 -5.606 1.00 89.12 100 LEU A C 1
ATOM 818 O O . LEU A 1 100 ? 9.265 2.473 -5.298 1.00 89.12 100 LEU A O 1
ATOM 822 N N . LYS A 1 101 ? 8.110 4.319 -4.753 1.00 87.94 101 LYS A N 1
ATOM 823 C CA . LYS A 1 101 ? 8.588 4.360 -3.365 1.00 87.94 101 LYS A CA 1
ATOM 824 C C . LYS A 1 101 ? 8.090 3.147 -2.583 1.00 87.94 101 LYS A C 1
ATOM 826 O O . LYS A 1 101 ? 8.865 2.558 -1.842 1.00 87.94 101 LYS A O 1
ATOM 831 N N . ARG A 1 102 ? 6.825 2.780 -2.775 1.00 87.69 102 ARG A N 1
ATOM 832 C CA . ARG A 1 102 ? 6.205 1.625 -2.125 1.00 87.69 102 ARG A CA 1
ATOM 833 C C . ARG A 1 102 ? 6.884 0.311 -2.511 1.00 87.69 102 ARG A C 1
ATOM 835 O O . ARG A 1 102 ? 7.311 -0.413 -1.627 1.00 87.69 102 ARG A O 1
ATOM 842 N N . TYR A 1 103 ? 7.107 0.079 -3.806 1.00 84.50 103 TYR A N 1
ATOM 843 C CA . TYR A 1 103 ? 7.867 -1.076 -4.301 1.00 84.50 103 TYR A CA 1
ATOM 844 C C . TYR A 1 103 ? 9.245 -1.207 -3.642 1.00 84.50 103 TYR A C 1
ATOM 846 O O . TYR A 1 103 ? 9.630 -2.278 -3.183 1.00 84.50 103 TYR A O 1
ATOM 854 N N . LYS A 1 104 ? 9.978 -0.095 -3.525 1.00 83.81 104 LYS A N 1
ATOM 855 C CA . LYS A 1 104 ? 11.308 -0.095 -2.897 1.00 83.81 104 LYS A CA 1
ATOM 856 C C . LYS A 1 104 ? 11.287 -0.428 -1.401 1.00 83.81 104 LYS A C 1
ATOM 858 O O . LYS A 1 104 ? 12.307 -0.890 -0.896 1.00 83.81 104 LYS A O 1
ATOM 863 N N . LEU A 1 105 ? 10.186 -0.143 -0.704 1.00 83.69 105 LEU A N 1
ATOM 864 C CA . LEU A 1 105 ? 10.040 -0.392 0.733 1.00 83.69 105 LEU A CA 1
ATOM 865 C C . LEU A 1 105 ? 9.519 -1.803 1.013 1.00 83.69 105 LEU A C 1
ATOM 867 O O . LEU A 1 105 ? 10.117 -2.516 1.812 1.00 83.69 105 LEU A O 1
ATOM 871 N N . ASP A 1 106 ? 8.447 -2.195 0.329 1.00 78.69 106 ASP A N 1
ATOM 872 C CA . ASP A 1 106 ? 7.674 -3.402 0.645 1.00 78.69 106 ASP A CA 1
ATOM 873 C C . ASP A 1 106 ? 8.097 -4.621 -0.196 1.00 78.69 106 ASP A C 1
ATOM 875 O O . ASP A 1 106 ? 7.663 -5.740 0.067 1.00 78.69 106 ASP A O 1
ATOM 879 N N . GLY A 1 107 ? 8.949 -4.431 -1.209 1.00 79.19 107 GLY A N 1
ATOM 880 C CA . GLY A 1 107 ? 9.476 -5.519 -2.029 1.00 79.19 107 GLY A CA 1
ATOM 881 C C . GLY A 1 107 ? 8.378 -6.226 -2.815 1.00 79.19 107 GLY A C 1
ATOM 882 O O . GLY A 1 107 ? 7.770 -5.620 -3.689 1.00 79.19 107 GLY A O 1
ATOM 883 N N . GLU A 1 108 ? 8.149 -7.504 -2.524 1.00 75.38 108 GLU A N 1
ATOM 884 C CA . GLU A 1 108 ? 7.219 -8.382 -3.249 1.00 75.38 108 GLU A CA 1
ATOM 885 C C . GLU A 1 108 ? 5.745 -8.082 -2.908 1.00 75.38 108 GLU A C 1
ATOM 887 O O . GLU A 1 108 ? 4.883 -8.125 -3.784 1.00 75.38 108 GLU A O 1
ATOM 892 N N . ASP A 1 109 ? 5.470 -7.617 -1.684 1.00 80.75 109 ASP A N 1
ATOM 893 C CA . ASP A 1 109 ? 4.118 -7.327 -1.178 1.00 80.75 109 ASP A CA 1
ATOM 894 C C . ASP A 1 109 ? 3.617 -5.907 -1.490 1.00 80.75 109 ASP A C 1
ATOM 896 O O . ASP A 1 109 ? 2.540 -5.489 -1.053 1.00 80.75 109 ASP A O 1
ATOM 900 N N . TRP A 1 110 ? 4.380 -5.137 -2.263 1.00 81.25 110 TRP A N 1
ATOM 901 C CA . TRP A 1 110 ? 4.104 -3.725 -2.546 1.00 81.25 110 TRP A CA 1
ATOM 902 C C . TRP A 1 110 ? 2.733 -3.453 -3.179 1.00 81.25 110 TRP A C 1
ATOM 904 O O . TRP A 1 110 ? 2.172 -2.361 -3.021 1.00 81.25 110 TRP A O 1
ATOM 914 N N . ALA A 1 111 ? 2.210 -4.426 -3.925 1.00 79.19 111 ALA A N 1
ATOM 915 C CA . ALA A 1 111 ? 0.940 -4.332 -4.632 1.00 79.19 111 ALA A CA 1
ATOM 916 C C . ALA A 1 111 ? -0.263 -4.670 -3.739 1.00 79.19 111 ALA A C 1
ATOM 918 O O . ALA A 1 111 ? -1.391 -4.309 -4.083 1.00 79.19 111 ALA A O 1
ATOM 919 N N . ASN A 1 112 ? -0.041 -5.311 -2.586 1.00 85.12 112 ASN A N 1
ATOM 920 C CA . ASN A 1 112 ? -1.112 -5.696 -1.669 1.00 85.12 112 ASN A CA 1
ATOM 921 C C . ASN A 1 112 ? -1.870 -4.463 -1.172 1.00 85.12 112 ASN A C 1
ATOM 923 O O . ASN A 1 112 ? -1.355 -3.350 -1.184 1.00 85.12 112 ASN A O 1
ATOM 927 N N . ASN A 1 113 ? -3.109 -4.604 -0.710 1.00 82.75 113 ASN A N 1
ATOM 928 C CA . ASN A 1 113 ? -3.820 -3.459 -0.141 1.00 82.75 113 ASN A CA 1
ATOM 929 C C . ASN A 1 113 ? -3.225 -3.086 1.226 1.00 82.75 113 ASN A C 1
ATOM 931 O O . ASN A 1 113 ? -3.111 -3.928 2.112 1.00 82.75 113 ASN A O 1
ATOM 935 N N . HIS A 1 114 ? -2.881 -1.810 1.427 1.00 73.75 114 HIS A N 1
ATOM 936 C CA . HIS A 1 114 ? -2.645 -1.280 2.771 1.00 73.75 114 HIS A CA 1
ATOM 937 C C . HIS A 1 114 ? -3.910 -0.624 3.298 1.00 73.75 114 HIS A C 1
ATOM 939 O O . HIS A 1 114 ? -4.738 -0.107 2.547 1.00 73.75 114 HIS A O 1
ATOM 945 N N . SER A 1 115 ? -4.022 -0.593 4.620 1.00 78.69 115 SER A N 1
ATOM 946 C CA . SER A 1 115 ? -5.051 0.185 5.287 1.00 78.69 115 SER A CA 1
ATOM 947 C C . SER A 1 115 ? -4.942 1.658 4.883 1.00 78.69 115 SER A C 1
ATOM 949 O O . SER A 1 115 ? -3.965 2.330 5.201 1.00 78.69 115 SER A O 1
ATOM 951 N N . CYS A 1 116 ? -5.979 2.183 4.229 1.00 76.94 116 CYS A N 1
ATOM 952 C CA . CYS A 1 116 ? -6.152 3.623 4.007 1.00 76.94 116 CYS A CA 1
ATOM 953 C C . CYS A 1 116 ? -6.673 4.343 5.265 1.00 76.94 116 CYS A C 1
ATOM 955 O O . CYS A 1 116 ? -7.079 5.504 5.198 1.00 76.94 116 CYS A O 1
ATOM 957 N N . LYS A 1 117 ? -6.718 3.655 6.415 1.00 79.94 117 LYS A N 1
ATOM 958 C CA . LYS A 1 117 ? -7.195 4.236 7.665 1.00 79.94 117 LYS A CA 1
ATOM 959 C C . LYS A 1 117 ? -6.194 5.287 8.152 1.00 79.94 117 LYS A C 1
ATOM 961 O O . LYS A 1 117 ? -4.996 5.005 8.195 1.00 79.94 117 LYS A O 1
ATOM 966 N N . PRO A 1 118 ? -6.665 6.467 8.588 1.00 80.19 118 PRO A N 1
ATOM 967 C CA . PRO A 1 118 ? -5.806 7.447 9.230 1.00 80.19 118 PRO A CA 1
ATOM 968 C C . PRO A 1 118 ? -5.038 6.821 10.397 1.00 80.19 118 PRO A C 1
ATO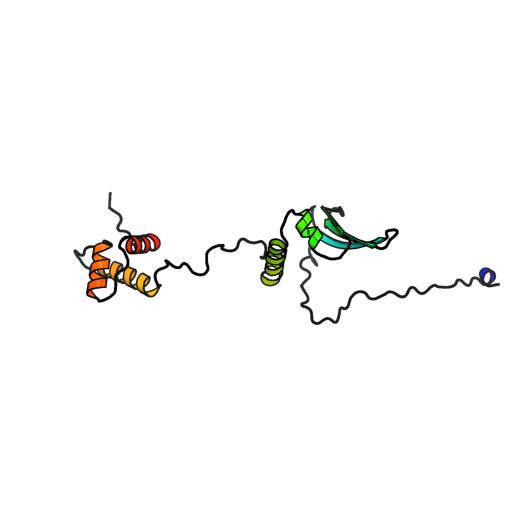M 970 O O . PRO A 1 118 ? -5.633 6.133 11.231 1.00 80.19 118 PRO A O 1
ATOM 973 N N . TYR A 1 119 ? -3.733 7.098 10.482 1.00 77.88 119 TYR A N 1
ATOM 974 C CA . TYR A 1 119 ? -2.899 6.620 11.591 1.00 77.88 119 TYR A CA 1
ATOM 975 C C . TYR A 1 119 ? -3.441 7.099 12.947 1.00 77.88 119 TYR A C 1
ATOM 977 O O . TYR A 1 119 ? -3.444 6.360 13.930 1.00 77.88 119 TYR A O 1
ATOM 985 N N . LYS A 1 120 ? -3.985 8.323 12.982 1.00 77.12 120 LYS A N 1
ATOM 986 C CA . LYS A 1 120 ? -4.689 8.889 14.135 1.00 77.12 120 LYS A CA 1
ATOM 987 C C . LYS A 1 120 ? -6.147 9.145 13.776 1.00 77.12 120 LYS A C 1
ATOM 989 O O . LYS A 1 120 ? -6.443 9.743 12.748 1.00 77.12 120 LYS A O 1
ATOM 994 N N . SER A 1 121 ? -7.053 8.725 14.653 1.00 78.88 121 SER A N 1
ATOM 995 C CA . SER A 1 121 ? -8.467 9.097 14.591 1.00 78.88 121 SER A CA 1
ATOM 996 C C . SER A 1 121 ? -8.715 10.145 15.676 1.00 78.88 121 SER A C 1
ATOM 998 O O . SER A 1 121 ? -8.730 9.761 16.844 1.00 78.88 121 SER A O 1
ATOM 1000 N N . PRO A 1 122 ? -8.922 11.432 15.336 1.00 76.62 122 PRO A N 1
ATOM 1001 C CA . PRO A 1 122 ? -9.010 12.519 16.320 1.00 76.62 122 PRO A CA 1
ATOM 1002 C C . PRO A 1 122 ? -10.083 12.300 17.393 1.00 76.62 122 PRO A C 1
ATOM 1004 O O . PRO A 1 122 ? -9.907 12.678 18.540 1.00 76.62 122 PRO A O 1
ATOM 1007 N N . LYS A 1 123 ? -11.190 11.642 17.027 1.00 78.19 123 LYS A N 1
ATOM 1008 C CA . LYS A 1 123 ? -12.322 11.346 17.921 1.00 78.19 123 LYS A CA 1
ATOM 1009 C C . LYS A 1 123 ? -12.179 10.018 18.684 1.00 78.19 123 LYS A C 1
ATOM 1011 O O . LYS A 1 123 ? -13.158 9.531 19.245 1.00 78.19 123 LYS A O 1
ATOM 1016 N N . ARG A 1 124 ? -11.014 9.359 18.631 1.00 81.69 124 ARG A N 1
ATOM 1017 C CA . ARG A 1 124 ? -10.794 8.083 19.327 1.00 81.69 124 ARG A CA 1
ATOM 1018 C C . ARG A 1 124 ? -10.554 8.367 20.807 1.00 81.69 124 ARG A C 1
ATOM 1020 O O . ARG A 1 124 ? -9.641 9.108 21.139 1.00 81.69 124 ARG A O 1
ATOM 1027 N N . ILE A 1 125 ? -11.372 7.761 21.662 1.00 84.81 125 ILE A N 1
ATOM 1028 C CA . ILE A 1 125 ? -11.172 7.800 23.112 1.00 84.81 125 ILE A CA 1
ATOM 1029 C C . ILE A 1 125 ? -9.857 7.108 23.471 1.00 84.81 125 ILE A C 1
ATOM 1031 O O . ILE A 1 125 ? -9.461 6.136 22.819 1.00 84.81 125 ILE A O 1
ATOM 1035 N N . ASP A 1 126 ? -9.200 7.633 24.501 1.00 88.88 126 ASP A N 1
ATOM 1036 C CA . ASP A 1 126 ? -7.979 7.059 25.038 1.00 88.88 126 ASP A CA 1
ATOM 1037 C C . ASP A 1 126 ? -8.183 5.619 25.539 1.00 88.88 126 ASP A C 1
ATOM 1039 O O . ASP A 1 126 ? -9.249 5.245 26.038 1.00 88.88 126 ASP A O 1
ATOM 1043 N N . LYS A 1 127 ? -7.149 4.788 25.394 1.00 90.12 127 LYS A N 1
ATOM 1044 C CA . LYS A 1 127 ? -7.239 3.362 25.723 1.00 90.12 127 LYS A CA 1
ATOM 1045 C C . LYS A 1 127 ? -7.495 3.136 27.217 1.00 90.12 127 LYS A C 1
ATOM 1047 O O . LYS A 1 127 ? -8.180 2.173 27.553 1.00 90.12 127 LYS A O 1
ATOM 1052 N N . ILE A 1 128 ? -7.005 4.028 28.082 1.00 93.44 128 ILE A N 1
ATOM 1053 C CA . ILE A 1 128 ? -7.216 3.952 29.532 1.00 93.44 128 ILE A CA 1
ATOM 1054 C C . ILE A 1 128 ? -8.700 4.150 29.840 1.00 93.44 128 ILE A C 1
ATOM 1056 O O . ILE A 1 128 ? -9.312 3.293 30.462 1.00 93.44 128 ILE A O 1
ATOM 1060 N N . MET A 1 129 ? -9.312 5.209 29.305 1.00 92.62 129 MET A N 1
ATOM 1061 C CA . MET A 1 129 ? -10.739 5.494 29.504 1.00 92.62 129 MET A CA 1
ATOM 1062 C C . MET A 1 129 ? -11.643 4.370 28.972 1.00 92.62 129 MET A C 1
ATOM 1064 O O . MET A 1 129 ? -12.658 4.028 29.578 1.00 92.62 129 MET A O 1
ATOM 1068 N N . GLU A 1 130 ? -11.286 3.774 27.831 1.00 93.31 130 GLU A N 1
ATOM 1069 C CA . GLU A 1 130 ? -11.988 2.597 27.312 1.00 93.31 130 GLU A CA 1
ATOM 1070 C C . GLU A 1 130 ? -11.934 1.418 28.285 1.00 93.31 130 GLU A C 1
ATOM 1072 O O . GLU A 1 130 ? -12.957 0.767 28.508 1.00 93.31 130 GLU A O 1
ATOM 1077 N N . GLN A 1 131 ? -10.761 1.170 28.861 1.00 94.75 131 GLN A N 1
ATOM 1078 C CA . GLN A 1 131 ? -10.552 0.099 29.819 1.00 94.75 131 GLN A CA 1
ATOM 1079 C C . GLN A 1 131 ? -11.337 0.349 31.114 1.00 94.75 131 GLN A C 1
ATOM 1081 O O . GLN A 1 131 ? -12.045 -0.550 31.566 1.00 94.75 131 GLN A O 1
ATOM 1086 N N . THR A 1 132 ? -11.326 1.580 31.635 1.00 95.00 132 THR A N 1
ATOM 1087 C CA . THR A 1 132 ? -12.115 1.966 32.815 1.00 95.00 132 THR A CA 1
ATOM 1088 C C . THR A 1 132 ? -13.608 1.710 32.594 1.00 95.00 132 THR A C 1
ATOM 1090 O O . THR A 1 132 ? -14.257 1.084 33.423 1.00 95.00 132 THR A O 1
ATOM 1093 N N . VAL A 1 133 ? -14.159 2.092 31.434 1.00 94.94 133 VAL A N 1
ATOM 1094 C CA . VAL A 1 133 ? -15.570 1.822 31.086 1.00 94.94 133 VAL A CA 1
ATOM 1095 C C . VAL A 1 133 ? -15.889 0.320 31.099 1.00 94.94 133 VAL A C 1
ATOM 1097 O O . VAL A 1 133 ? -16.960 -0.083 31.561 1.00 94.94 133 VAL A O 1
ATOM 1100 N N . ILE A 1 134 ? -14.982 -0.516 30.585 1.00 94.12 134 ILE A N 1
ATOM 1101 C CA . ILE A 1 134 ? -15.139 -1.979 30.560 1.00 94.12 134 ILE A CA 1
ATOM 1102 C C . ILE A 1 134 ? -15.085 -2.560 31.978 1.00 94.12 134 ILE A C 1
ATOM 1104 O O . ILE A 1 134 ? -15.883 -3.437 32.314 1.00 94.12 134 ILE A O 1
ATOM 1108 N N . GLU A 1 135 ? -14.168 -2.080 32.812 1.00 94.69 135 GLU A N 1
ATOM 1109 C CA . GLU A 1 135 ? -14.016 -2.519 34.201 1.00 94.69 135 GLU A CA 1
ATOM 1110 C C . GLU A 1 135 ? -15.230 -2.139 35.044 1.00 94.69 135 GLU A C 1
ATOM 1112 O O . GLU A 1 135 ? -15.817 -3.014 35.683 1.00 94.69 135 GLU A O 1
ATOM 1117 N N . THR A 1 136 ? -15.690 -0.889 34.951 1.00 94.12 136 THR A N 1
ATOM 1118 C CA . THR A 1 136 ? -16.930 -0.428 35.589 1.00 94.12 136 THR A CA 1
ATOM 1119 C C . THR A 1 136 ? -18.122 -1.277 35.149 1.00 94.12 136 THR A C 1
ATOM 1121 O O . THR A 1 136 ? -18.932 -1.690 35.978 1.00 94.12 136 THR A O 1
ATOM 1124 N N . ARG A 1 137 ? -18.227 -1.612 33.855 1.00 94.56 137 ARG A N 1
ATOM 1125 C CA . ARG A 1 137 ? -19.292 -2.490 33.350 1.00 94.56 137 ARG A CA 1
ATOM 1126 C C . ARG A 1 137 ? -19.257 -3.865 34.021 1.00 94.56 137 ARG A C 1
ATOM 1128 O O . ARG A 1 137 ? -20.293 -4.305 34.512 1.00 94.56 137 ARG A O 1
ATOM 1135 N N . LYS A 1 138 ? -18.094 -4.522 34.051 1.00 92.94 138 LYS A N 1
ATOM 1136 C CA . LYS A 1 138 ? -17.919 -5.850 34.671 1.00 92.94 138 LYS A CA 1
ATOM 1137 C C . LYS A 1 138 ? -18.194 -5.818 36.175 1.00 92.94 138 LYS A C 1
ATOM 1139 O O . LYS A 1 138 ? -18.809 -6.736 36.711 1.00 92.94 138 LYS A O 1
ATOM 1144 N N . TYR A 1 139 ? -17.768 -4.751 36.847 1.00 92.56 139 TYR A N 1
ATOM 1145 C CA . TYR A 1 139 ? -18.056 -4.524 38.260 1.00 92.56 139 TYR A CA 1
ATOM 1146 C C . TYR A 1 139 ? -19.568 -4.435 38.519 1.00 92.56 139 TYR A C 1
ATOM 1148 O O . TYR A 1 139 ? -20.081 -5.129 39.399 1.00 92.56 139 TYR A O 1
ATOM 1156 N N . LEU A 1 140 ? -20.293 -3.652 37.711 1.00 91.12 140 LEU A N 1
ATOM 1157 C CA . LEU A 1 140 ? -21.749 -3.514 37.816 1.00 91.12 140 LEU A CA 1
ATOM 1158 C C . LEU A 1 140 ? -22.498 -4.817 37.496 1.00 91.12 140 LEU A C 1
ATOM 1160 O O . LEU A 1 140 ? -23.535 -5.066 38.097 1.00 91.12 140 LEU A O 1
ATOM 1164 N N . GLU A 1 141 ? -21.987 -5.666 36.598 1.00 89.44 141 GLU A N 1
ATOM 1165 C CA . GLU A 1 141 ? -22.579 -6.993 36.337 1.00 89.44 141 GLU A CA 1
ATOM 1166 C C . GLU A 1 141 ? -22.432 -7.952 37.515 1.00 89.44 141 GLU A C 1
ATOM 1168 O O . GLU A 1 141 ? -23.323 -8.759 37.765 1.00 89.44 141 GLU A O 1
ATOM 1173 N N . LYS A 1 142 ? -21.314 -7.871 38.242 1.00 89.75 142 LYS A N 1
ATOM 1174 C CA . LYS A 1 142 ? -21.053 -8.743 39.391 1.00 89.75 142 LYS A CA 1
ATOM 1175 C C . LYS A 1 142 ? -21.931 -8.394 40.596 1.00 89.75 142 LYS A C 1
ATOM 1177 O O . LYS A 1 142 ? -22.173 -9.245 41.450 1.00 89.75 142 LYS A O 1
ATOM 1182 N N . LYS A 1 143 ? -22.379 -7.141 40.704 1.00 90.25 143 LYS A N 1
ATOM 1183 C CA . LYS A 1 143 ? -23.131 -6.652 41.859 1.00 90.25 143 LYS A CA 1
ATOM 1184 C C . LYS A 1 143 ? -24.626 -6.936 41.698 1.00 90.25 143 LYS A C 1
ATOM 1186 O O . LYS A 1 143 ? -25.271 -6.452 40.770 1.00 90.25 143 LYS A O 1
ATOM 1191 N N . LEU A 1 144 ? -25.187 -7.683 42.650 1.00 86.25 144 LEU A N 1
ATOM 1192 C CA . LEU A 1 144 ? -26.612 -8.014 42.681 1.00 86.25 144 LEU A CA 1
ATOM 1193 C C . LEU A 1 144 ? -27.467 -6.730 42.648 1.00 86.25 144 LEU A C 1
ATOM 1195 O O . LEU A 1 144 ? -27.128 -5.739 43.298 1.00 86.25 144 LEU A O 1
ATOM 1199 N N . TYR A 1 145 ? -28.551 -6.746 41.868 1.00 84.56 145 TYR A N 1
ATOM 1200 C CA . TYR A 1 145 ? -29.514 -5.640 41.706 1.00 84.56 145 TYR A CA 1
ATOM 1201 C C . TYR A 1 145 ? -28.961 -4.313 41.151 1.00 84.56 145 TYR A C 1
ATOM 1203 O O . TYR A 1 145 ? -29.640 -3.288 41.211 1.00 84.56 145 TYR A O 1
ATOM 1211 N N . SER A 1 146 ? -27.747 -4.293 40.596 1.00 86.50 146 SER A N 1
ATOM 1212 C CA . SER A 1 146 ? -27.188 -3.064 40.021 1.00 86.50 146 SER A CA 1
ATOM 1213 C C . SER A 1 146 ? -27.733 -2.772 38.626 1.00 86.50 146 SER A C 1
ATOM 1215 O O . SER A 1 146 ? -27.968 -3.672 37.820 1.00 86.50 146 SER A O 1
ATOM 1217 N N . GLN A 1 147 ? -27.900 -1.484 38.312 1.00 87.75 147 GLN A N 1
ATOM 1218 C CA . GLN A 1 147 ? -28.194 -1.063 36.946 1.00 87.75 147 GLN A CA 1
ATOM 1219 C C . GLN A 1 147 ? -26.961 -1.267 36.053 1.00 87.75 147 GLN A C 1
ATOM 1221 O O . GLN A 1 147 ? -25.832 -0.968 36.426 1.00 87.75 147 GLN A O 1
ATOM 1226 N N . ILE A 1 148 ? -27.201 -1.775 34.847 1.00 85.31 148 ILE A N 1
ATOM 1227 C CA . ILE A 1 148 ? -26.189 -2.349 33.940 1.00 85.31 148 ILE A CA 1
ATOM 1228 C C . ILE A 1 148 ? -25.925 -1.441 32.718 1.00 85.31 148 ILE A C 1
ATOM 1230 O O . ILE A 1 148 ? -24.951 -1.615 31.986 1.00 85.31 148 ILE A O 1
ATOM 1234 N N . GLY A 1 149 ? -26.794 -0.451 32.486 1.00 88.69 149 GLY A N 1
ATOM 1235 C CA . GLY A 1 149 ? -26.774 0.403 31.298 1.00 88.69 149 GLY A CA 1
ATOM 1236 C C . GLY A 1 149 ? -25.678 1.474 31.289 1.00 88.69 149 GLY A C 1
ATOM 1237 O O . GLY A 1 149 ? -25.030 1.758 32.292 1.00 88.69 149 GLY A O 1
ATOM 1238 N N . ALA A 1 150 ? -25.521 2.139 30.142 1.00 92.00 150 ALA A N 1
ATOM 1239 C CA . ALA A 1 150 ? -24.526 3.200 29.959 1.00 92.00 150 ALA A CA 1
ATOM 1240 C C . ALA A 1 150 ? -24.690 4.388 30.927 1.00 92.00 150 ALA A C 1
ATOM 1242 O O . ALA A 1 150 ? -23.694 5.005 31.296 1.00 92.00 150 ALA A O 1
ATOM 1243 N N . LEU A 1 151 ?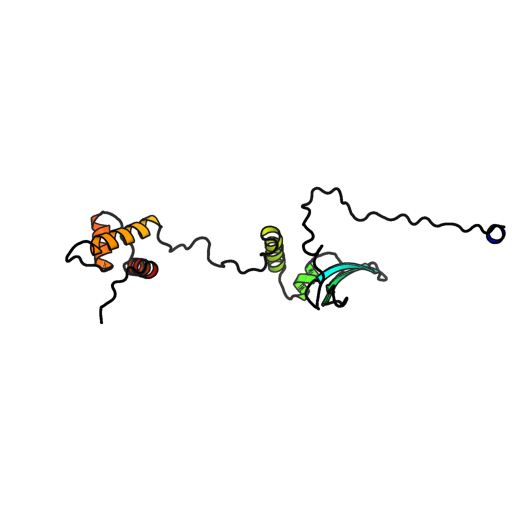 -25.918 4.682 31.371 1.00 94.25 151 LEU A N 1
ATOM 1244 C CA . LEU A 1 151 ? -26.180 5.693 32.401 1.00 94.25 151 LEU A CA 1
ATOM 1245 C C . LEU A 1 151 ? -25.554 5.319 33.751 1.00 94.25 151 LEU A C 1
ATOM 1247 O O . LEU A 1 151 ? -24.945 6.170 34.388 1.00 94.25 151 LEU A O 1
ATOM 1251 N N . ALA A 1 152 ? -25.640 4.047 34.152 1.00 93.31 152 ALA A N 1
ATOM 1252 C CA . ALA A 1 152 ? -25.072 3.567 35.411 1.00 93.31 152 ALA A CA 1
ATOM 1253 C C . ALA A 1 152 ? -23.539 3.634 35.401 1.00 93.31 152 ALA A C 1
ATOM 1255 O O . ALA A 1 152 ? -22.927 4.064 36.372 1.00 93.31 152 ALA A O 1
ATOM 1256 N N . ILE A 1 153 ? -22.926 3.292 34.265 1.00 94.19 153 ILE A N 1
ATOM 1257 C CA . ILE A 1 153 ? -21.479 3.441 34.060 1.00 94.19 153 ILE A CA 1
ATOM 1258 C C . ILE A 1 153 ? -21.081 4.914 34.146 1.00 94.19 153 ILE A C 1
ATOM 1260 O O . ILE A 1 153 ? -20.100 5.251 34.798 1.00 94.19 153 ILE A O 1
ATOM 1264 N N . SER A 1 154 ? -21.839 5.802 33.496 1.00 95.75 154 SER A N 1
ATOM 1265 C CA . SER A 1 154 ? -21.550 7.235 33.529 1.00 95.75 154 SER A CA 1
ATOM 1266 C C . SER A 1 154 ? -21.636 7.801 34.946 1.00 95.75 154 SER A C 1
ATOM 1268 O O . SER A 1 154 ? -20.749 8.540 35.370 1.00 95.75 154 SER A O 1
ATOM 1270 N N . TYR A 1 155 ? -22.656 7.389 35.698 1.00 95.31 155 TYR A N 1
ATOM 1271 C CA . TYR A 1 155 ? -22.813 7.738 37.104 1.00 95.31 155 TYR A CA 1
ATOM 1272 C C . TYR A 1 155 ? -21.628 7.262 37.956 1.00 95.31 155 TYR A C 1
ATOM 1274 O O . TYR A 1 155 ? -21.075 8.054 38.715 1.00 95.31 155 TYR A O 1
ATOM 1282 N N . ASP A 1 156 ? -21.204 6.004 37.808 1.00 94.31 156 ASP A N 1
ATOM 1283 C CA . ASP A 1 156 ? -20.108 5.444 38.605 1.00 94.31 156 ASP A CA 1
ATOM 1284 C C . ASP A 1 156 ? -18.760 6.115 38.290 1.00 94.31 156 ASP A C 1
ATOM 1286 O O . ASP A 1 156 ? -18.009 6.450 39.202 1.00 94.31 156 ASP A O 1
ATOM 1290 N N . LEU A 1 157 ? -18.497 6.430 37.016 1.00 95.00 157 LEU A N 1
ATOM 1291 C CA . LEU A 1 157 ? -17.308 7.191 36.612 1.00 95.00 157 LEU A CA 1
ATOM 1292 C C . LEU A 1 157 ? -17.286 8.596 37.226 1.00 95.00 157 LEU A C 1
ATOM 1294 O O . LEU A 1 157 ? -16.274 9.001 37.798 1.00 95.00 157 LEU A O 1
ATOM 1298 N N . ASN A 1 158 ? -18.411 9.314 37.168 1.00 94.94 158 ASN A N 1
ATOM 1299 C CA . ASN A 1 158 ? -18.515 10.642 37.774 1.00 94.94 158 ASN A CA 1
ATOM 1300 C C . ASN A 1 158 ? -18.362 10.575 39.302 1.00 94.94 158 ASN A C 1
ATOM 1302 O O . ASN A 1 158 ? -17.734 11.449 39.895 1.00 94.94 158 ASN A O 1
ATOM 1306 N N . LYS A 1 159 ? -18.874 9.515 39.943 1.00 93.38 159 LYS A N 1
ATOM 1307 C CA . LYS A 1 159 ? -18.699 9.270 41.382 1.00 93.38 159 LYS A CA 1
ATOM 1308 C C . LYS A 1 159 ? -17.231 9.049 41.764 1.00 93.38 159 LYS A C 1
ATOM 1310 O O . LYS A 1 159 ? -16.827 9.439 42.854 1.00 93.38 159 LYS A O 1
ATOM 1315 N N . GLN A 1 160 ? -16.437 8.455 40.876 1.00 91.56 160 GLN A N 1
ATOM 1316 C CA . GLN A 1 160 ? -14.989 8.282 41.042 1.00 91.56 160 GLN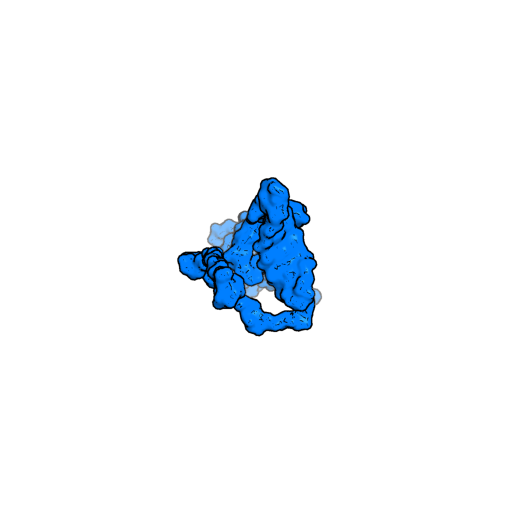 A CA 1
ATOM 1317 C C . GLN A 1 160 ? -14.179 9.548 40.688 1.00 91.56 160 GLN A C 1
ATOM 1319 O O . GLN A 1 160 ? -12.953 9.525 40.755 1.00 91.56 160 GLN A O 1
ATOM 1324 N N . GLY A 1 161 ? -14.836 10.651 40.303 1.00 92.00 161 GLY A N 1
ATOM 1325 C CA . GLY A 1 161 ? -14.182 11.903 39.906 1.00 92.00 161 GLY A CA 1
ATOM 1326 C C . GLY A 1 161 ? -13.632 11.909 38.474 1.00 92.00 161 GLY A C 1
ATOM 1327 O O . GLY A 1 161 ? -12.906 12.827 38.097 1.00 92.00 161 GLY A O 1
ATOM 1328 N N . ILE A 1 162 ? -13.966 10.903 37.660 1.00 92.56 162 ILE A N 1
ATOM 1329 C CA . ILE A 1 162 ? -13.508 10.781 36.273 1.00 92.56 162 ILE A CA 1
ATOM 1330 C C . ILE A 1 162 ? -14.549 11.410 35.342 1.00 92.56 162 ILE A C 1
ATOM 1332 O O . ILE A 1 162 ? -15.728 11.064 35.394 1.00 92.56 162 ILE A O 1
ATOM 1336 N N . ILE A 1 163 ? -14.111 12.292 34.435 1.00 92.44 163 ILE A N 1
ATOM 1337 C CA . ILE A 1 163 ? -14.996 12.901 33.431 1.00 92.44 163 ILE A CA 1
ATOM 1338 C C . ILE A 1 163 ? -15.520 11.810 32.496 1.00 92.44 163 ILE A C 1
ATOM 1340 O O . ILE A 1 163 ? -14.785 11.244 31.681 1.00 92.44 163 ILE A O 1
ATOM 1344 N N . SER A 1 164 ? -16.813 11.524 32.616 1.00 90.31 164 SER A N 1
ATOM 134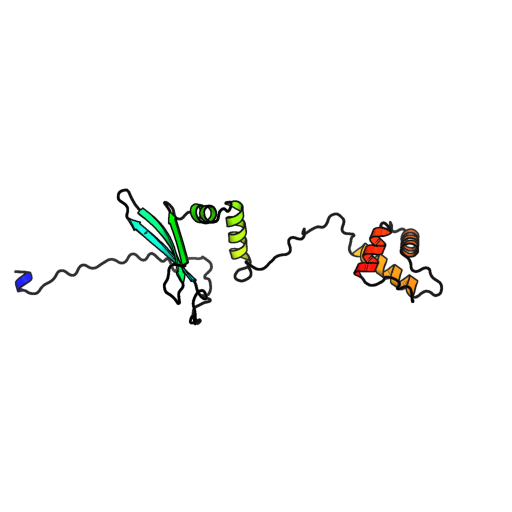5 C CA . SER A 1 164 ? -17.457 10.477 31.837 1.00 90.31 164 SER A CA 1
ATOM 1346 C C . SER A 1 164 ? -17.576 10.857 30.350 1.00 90.31 164 SER A C 1
ATOM 1348 O O . SER A 1 164 ? -17.987 11.975 30.023 1.00 90.31 164 SER A O 1
ATOM 1350 N N . PRO A 1 165 ? -17.267 9.940 29.413 1.00 91.88 165 PRO A N 1
ATOM 1351 C CA . PRO A 1 165 ? -17.523 10.173 27.999 1.00 91.88 165 PRO A CA 1
ATOM 1352 C C . PRO A 1 165 ? -19.032 10.171 27.690 1.00 91.88 165 PRO A C 1
ATOM 1354 O O . PRO A 1 165 ? -19.822 9.587 28.432 1.00 91.88 165 PRO A O 1
ATOM 1357 N N . PRO A 1 166 ? -19.459 10.743 26.546 1.00 93.81 166 PRO A N 1
ATOM 1358 C CA . PRO A 1 166 ? -20.866 10.743 26.157 1.00 93.81 166 PRO A CA 1
ATOM 1359 C C . PRO A 1 166 ? -21.466 9.333 26.134 1.00 93.81 166 PRO A C 1
ATOM 1361 O O . PRO A 1 166 ? -20.825 8.383 25.674 1.00 93.81 166 PRO A O 1
ATOM 1364 N N . ILE A 1 167 ? -22.735 9.210 26.535 1.00 94.12 167 ILE A N 1
ATOM 1365 C CA . ILE A 1 167 ? -23.485 7.939 26.588 1.00 94.12 167 ILE A CA 1
ATOM 1366 C C . ILE A 1 167 ? -23.409 7.177 25.255 1.00 94.12 167 ILE A C 1
ATOM 1368 O O . ILE A 1 167 ? -23.244 5.957 25.226 1.00 94.12 167 ILE A O 1
ATOM 1372 N N . SER A 1 168 ? -23.487 7.892 24.128 1.00 92.81 168 SER A N 1
ATOM 1373 C CA . SER A 1 168 ? -23.366 7.305 22.788 1.00 92.81 168 SER A CA 1
ATOM 1374 C C . SER A 1 168 ? -22.001 6.655 22.561 1.00 92.81 168 SER A C 1
ATOM 1376 O O . SER A 1 168 ? -21.914 5.613 21.905 1.00 92.81 168 SER A O 1
ATOM 1378 N N . THR A 1 169 ? -20.941 7.227 23.128 1.00 93.44 169 THR A N 1
ATOM 1379 C CA . THR A 1 169 ? -19.608 6.651 23.064 1.00 93.44 169 THR A CA 1
ATOM 1380 C C . THR A 1 169 ? -19.500 5.444 23.975 1.00 93.44 169 THR A C 1
ATOM 1382 O O . THR A 1 169 ? -19.075 4.408 23.477 1.00 93.44 169 THR A O 1
ATOM 1385 N N . ILE A 1 170 ? -19.981 5.509 25.223 1.00 93.44 170 ILE A N 1
ATOM 1386 C CA . ILE A 1 170 ? -20.053 4.346 26.133 1.00 93.44 170 ILE A CA 1
ATOM 1387 C C . ILE A 1 170 ? -20.757 3.172 25.441 1.00 93.44 170 ILE A C 1
ATOM 1389 O O . ILE A 1 170 ? -20.206 2.077 25.365 1.00 93.44 170 ILE A O 1
ATOM 1393 N N . ASN A 1 171 ? -21.912 3.410 24.815 1.00 94.25 171 ASN A N 1
ATOM 1394 C CA . ASN A 1 171 ? -22.633 2.386 24.055 1.00 94.25 171 ASN A CA 1
ATOM 1395 C C . ASN A 1 171 ? -21.813 1.812 22.887 1.00 94.25 171 ASN A C 1
ATOM 1397 O O . ASN A 1 171 ? -21.837 0.602 22.657 1.00 94.25 171 ASN A O 1
ATOM 1401 N N . LYS A 1 172 ? -21.052 2.638 22.154 1.00 92.19 172 LYS A N 1
ATOM 1402 C CA . LYS A 1 172 ? -20.109 2.142 21.134 1.00 92.19 172 LYS A CA 1
ATOM 1403 C C . LYS A 1 172 ? -19.012 1.276 21.759 1.00 92.19 172 LYS A C 1
ATOM 1405 O O . LYS A 1 172 ? -18.659 0.264 21.155 1.00 92.19 172 LYS A O 1
ATOM 1410 N N . ILE A 1 173 ? -18.515 1.632 22.951 1.00 93.00 173 ILE A N 1
ATOM 1411 C CA . ILE A 1 173 ? -17.521 0.837 23.690 1.00 93.00 173 ILE A CA 1
ATOM 1412 C C . ILE A 1 173 ? -18.076 -0.531 24.078 1.00 93.00 173 ILE A C 1
ATOM 1414 O O . ILE A 1 173 ? -17.406 -1.542 23.872 1.00 93.00 173 ILE A O 1
ATOM 1418 N N . LEU A 1 174 ? -19.304 -0.572 24.583 1.00 92.81 174 LEU A N 1
ATOM 1419 C CA . LEU A 1 174 ? -19.956 -1.822 24.962 1.00 92.81 174 LEU A CA 1
ATOM 1420 C C . LEU A 1 174 ? -20.249 -2.701 23.741 1.00 92.81 174 LEU A C 1
ATOM 1422 O O . LEU A 1 174 ? -20.006 -3.904 23.791 1.00 92.81 174 LEU A O 1
ATOM 1426 N N . ARG A 1 175 ? -20.694 -2.109 22.621 1.00 91.81 175 ARG A N 1
ATOM 1427 C CA . ARG A 1 175 ? -20.945 -2.836 21.362 1.00 91.81 175 ARG A CA 1
ATOM 1428 C C . ARG A 1 175 ? -19.687 -3.496 20.804 1.00 91.81 175 ARG A C 1
ATOM 1430 O O . ARG A 1 175 ? -19.728 -4.680 20.502 1.00 91.81 175 ARG A O 1
ATOM 1437 N N . ARG A 1 176 ? -18.571 -2.765 20.691 1.00 90.56 176 ARG A N 1
ATOM 1438 C CA . ARG A 1 176 ? -17.319 -3.321 20.135 1.00 90.56 176 ARG A CA 1
ATOM 1439 C C . ARG A 1 176 ? -16.693 -4.419 21.006 1.00 90.56 176 ARG A C 1
ATOM 1441 O O . ARG A 1 176 ? -15.945 -5.229 20.481 1.00 90.56 176 ARG A O 1
ATOM 1448 N N . ASN A 1 177 ? -17.001 -4.438 22.306 1.00 91.12 177 ASN A N 1
ATOM 1449 C CA . ASN A 1 177 ? -16.491 -5.419 23.270 1.00 91.12 177 ASN A CA 1
ATOM 1450 C C . ASN A 1 177 ? -17.521 -6.503 23.640 1.00 91.12 177 ASN A C 1
ATOM 1452 O O . ASN A 1 177 ? -17.283 -7.268 24.567 1.00 91.12 177 ASN A O 1
ATOM 1456 N N . ASN A 1 178 ? -18.664 -6.578 22.946 1.00 88.50 178 ASN A N 1
ATOM 1457 C CA . ASN A 1 178 ? -19.731 -7.555 23.205 1.00 88.50 178 ASN A CA 1
ATOM 1458 C C . ASN A 1 178 ? -20.317 -7.530 24.639 1.00 88.50 178 ASN A C 1
ATOM 1460 O O . ASN A 1 178 ? -20.844 -8.534 25.104 1.00 88.50 178 ASN A O 1
ATOM 1464 N N . LEU A 1 179 ? -20.292 -6.380 25.325 1.00 87.25 179 LEU A N 1
ATOM 1465 C CA . LEU A 1 179 ? -20.810 -6.195 26.700 1.00 87.25 179 LEU A CA 1
ATOM 1466 C C . LEU A 1 179 ? -22.233 -5.606 26.747 1.00 87.25 179 LEU A C 1
ATOM 1468 O O . LEU A 1 179 ? -22.682 -5.047 27.758 1.00 87.25 179 LEU A O 1
ATOM 1472 N N . MET A 1 180 ? -22.938 -5.677 25.619 1.00 83.12 180 MET A N 1
ATOM 1473 C CA . MET A 1 180 ? -24.327 -5.246 25.516 1.00 83.12 180 MET A CA 1
ATOM 1474 C C . MET A 1 180 ? -25.230 -6.251 26.227 1.00 83.12 180 MET A C 1
ATOM 1476 O O . MET A 1 180 ? -25.196 -7.441 25.924 1.00 83.12 180 MET A O 1
ATOM 1480 N N . HIS A 1 181 ? -26.077 -5.762 27.131 1.00 72.12 181 HIS A N 1
ATOM 1481 C CA . HIS A 1 181 ? -27.113 -6.591 27.733 1.00 72.12 181 HIS A CA 1
ATOM 1482 C C . HIS A 1 181 ? -28.103 -7.033 26.644 1.00 72.12 181 HIS A C 1
ATOM 1484 O O . HIS A 1 181 ? -28.723 -6.196 25.981 1.00 72.12 181 HIS A O 1
ATOM 1490 N N . LYS A 1 182 ? -28.221 -8.344 26.423 1.00 69.38 182 LYS A N 1
ATOM 1491 C CA . LYS A 1 182 ? -29.215 -8.910 25.508 1.00 69.38 182 LYS A CA 1
ATOM 1492 C C . LYS A 1 182 ? -30.537 -8.988 26.263 1.00 69.38 182 LYS A C 1
ATOM 1494 O O . LYS A 1 182 ? -30.605 -9.669 27.278 1.00 69.38 182 LYS A O 1
ATOM 1499 N N . ARG A 1 183 ? -31.580 -8.312 25.769 1.00 61.03 183 ARG A N 1
ATOM 1500 C CA . ARG A 1 183 ? -32.949 -8.598 26.217 1.00 61.03 183 ARG A CA 1
ATOM 1501 C C . ARG A 1 183 ? -33.217 -10.074 25.922 1.00 61.03 183 ARG A C 1
ATOM 1503 O O . ARG A 1 183 ? -33.150 -10.472 24.759 1.00 61.03 183 ARG A O 1
ATOM 1510 N N . THR A 1 184 ? -33.462 -10.872 26.953 1.00 56.41 184 THR A N 1
ATOM 1511 C CA . THR A 1 184 ? -34.059 -12.199 26.791 1.00 56.41 184 THR A CA 1
ATOM 1512 C C . THR A 1 184 ? -35.433 -12.009 26.152 1.00 56.41 184 THR A C 1
ATOM 1514 O O . THR A 1 184 ? -36.189 -11.140 26.592 1.00 56.41 184 THR A O 1
ATOM 1517 N N . LYS A 1 185 ? -35.676 -12.718 25.045 1.00 45.34 185 LYS A N 1
ATOM 1518 C CA . LYS A 1 185 ? -36.996 -12.787 24.410 1.00 45.34 185 LYS A CA 1
ATOM 1519 C C . LYS A 1 185 ? -37.956 -13.564 25.294 1.00 45.34 185 LYS A C 1
ATOM 1521 O O . LYS A 1 185 ? -37.466 -14.498 25.965 1.00 45.34 185 LYS A O 1
#